Protein AF-A0A8R1J277-F1 (afdb_monomer)

Nearest PDB structures (foldseek):
  8rbz-assembly1_g  TM=5.579E-01  e=1.063E-01  Homo sapiens
  5o01-assembly2_B  TM=2.702E-01  e=6.151E-01  Prosthecobacter vanneervenii
  8rc4-assembly1_g  TM=1.991E-01  e=3.796E-01  Homo sapiens
  8qag-assembly2_B  TM=4.153E-01  e=7.180E+00  synthetic construct

Mean predicted aligned error: 6.96 Å

pLDDT: mean 86.2, std 14.44, range [34.59, 98.5]

Radius of gyration: 19.68 Å; Cα contacts (8 Å, |Δi|>4): 322; chains: 1; bounding box: 35×60×58 Å

Foldseek 3Di:
DPPVVVVLVVLVDDDDDCNLVVLVVLLVVLQVCALVVVVPDDPVVLVSLLVSLVVQLPDPPLSSVLSSLSNLLSSCLRNLVVVSLVVLLVSLVVQLCVLQPDPPDDPPPPVCPPDDPVVSLVVSLVRNLSSLLSLLSNLLSQQDQVSNQVSLLSNLCVLQPPSHDLVSLQSSLQSNLVSLLPHFRPAAYANPSSLVSLLVSLLVCVVVVNLSSSVSSVSSVLSCQVVPRNHPDDLVVSLVSLLPGPNNVVNVVSVSSDPPPDDD

Secondary structure (DSSP, 8-state):
-HHHHHHHHHHSS---THHHHHHHHHHHHHHHHHHHHHHH--HHHHHHHHHHHHHHHT-SSHHHHHHHHHHHHHHHHHHT-HHHHHHHHHHHHHHHHHHHS---SS---GGGTT--HHHHHHHHHHHHHHHHHHHHHHGGG--SHHHHHHHHHHHHHHHH-TTS-HHHHHHHHHHHHHHHHH---SS-EE-HHHHHHHHHHHHHHHHTT-HHHHHHHHHHHHHHHTTTTTEES-HHHHHHHHHHSHHHHHHT-GGG--------

Organism: Caenorhabditis japonica (NCBI:txid281687)

Solvent-accessible surface area (backbone atoms only — not comparable to full-atom values): 13863 Å² total; per-residue (Å²): 129,70,63,68,62,49,52,58,47,62,68,63,62,83,91,56,77,66,54,42,54,50,32,50,51,45,25,53,48,42,64,72,41,32,66,63,49,54,76,69,60,54,80,78,50,52,62,56,49,52,54,51,31,55,52,38,32,64,40,88,55,56,71,43,12,38,28,19,39,35,28,42,14,33,48,13,41,47,71,54,37,47,68,58,40,50,54,48,49,54,51,35,50,54,52,45,48,69,67,59,46,84,85,80,70,92,76,70,57,78,90,58,65,93,55,52,73,68,56,46,52,53,49,45,39,66,60,45,28,43,39,46,30,19,49,35,52,21,48,67,26,37,43,50,43,71,52,33,27,55,51,42,50,56,51,20,53,60,63,59,36,85,77,55,54,66,71,30,49,39,55,24,28,52,38,34,27,59,34,47,63,70,45,73,53,78,42,59,23,63,41,50,64,31,53,51,30,34,53,53,43,10,40,50,27,37,74,71,69,36,47,68,49,15,41,36,35,50,48,30,52,52,39,44,54,80,42,41,82,37,39,48,54,67,54,56,60,52,25,52,50,35,47,75,31,67,29,18,58,74,56,66,52,22,86,72,49,66,69,77,74,83,79,129

Structure (mmCIF, N/CA/C/O backbone):
data_AF-A0A8R1J277-F1
#
_entry.id   AF-A0A8R1J277-F1
#
loop_
_atom_site.group_PDB
_atom_site.id
_atom_site.type_symbol
_atom_site.label_atom_id
_atom_site.label_alt_id
_atom_site.label_comp_id
_atom_site.label_asym_id
_atom_site.label_entity_id
_atom_site.label_seq_id
_atom_site.pdbx_PDB_ins_code
_atom_site.Cartn_x
_atom_site.Cartn_y
_atom_site.Cartn_z
_atom_site.occupancy
_atom_site.B_iso_or_equiv
_atom_site.auth_seq_id
_atom_site.auth_comp_id
_atom_site.auth_asym_id
_atom_site.auth_atom_id
_atom_site.pdbx_PDB_model_num
ATOM 1 N N . LYS A 1 1 ? -6.224 -1.855 34.709 1.00 40.62 1 LYS A N 1
ATOM 2 C CA . LYS A 1 1 ? -7.287 -0.810 34.691 1.00 40.62 1 LYS A CA 1
ATOM 3 C C . LYS A 1 1 ? -6.763 0.635 34.603 1.00 40.62 1 LYS A C 1
ATOM 5 O O . LYS A 1 1 ? -7.248 1.348 33.747 1.00 40.62 1 LYS A O 1
ATOM 10 N N . ARG A 1 2 ? -5.788 1.108 35.406 1.00 37.19 2 ARG A N 1
ATOM 11 C CA . ARG A 1 2 ? -5.284 2.510 35.306 1.00 37.19 2 ARG A CA 1
ATOM 12 C C . ARG A 1 2 ? -4.195 2.761 34.244 1.00 37.19 2 ARG A C 1
ATOM 14 O O . ARG A 1 2 ? -4.045 3.894 33.806 1.00 37.19 2 ARG A O 1
ATOM 21 N N . GLN A 1 3 ? -3.452 1.733 33.826 1.00 44.78 3 GLN A N 1
ATOM 22 C CA . GLN A 1 3 ? -2.283 1.904 32.947 1.00 44.78 3 GLN A CA 1
ATOM 23 C C . GLN A 1 3 ? -2.631 2.176 31.470 1.00 44.78 3 GLN A C 1
ATOM 25 O O . GLN A 1 3 ? -1.998 3.039 30.873 1.00 44.78 3 GLN A O 1
ATOM 30 N N . HIS A 1 4 ? -3.669 1.542 30.906 1.00 50.47 4 HIS A N 1
ATOM 31 C CA . HIS A 1 4 ? -4.084 1.769 29.508 1.00 50.47 4 HIS A CA 1
ATOM 32 C C . HIS A 1 4 ? -4.625 3.195 29.305 1.00 50.47 4 HIS A C 1
ATOM 34 O O . HIS A 1 4 ? -4.166 3.917 28.426 1.00 50.47 4 HIS A O 1
ATOM 40 N N . SER A 1 5 ? -5.501 3.665 30.202 1.00 54.59 5 SER A N 1
ATOM 41 C CA . SER A 1 5 ? -5.999 5.051 30.188 1.00 54.59 5 SER A CA 1
ATOM 42 C C . SER A 1 5 ? -4.881 6.096 30.344 1.00 54.59 5 SER A C 1
ATOM 44 O O . SER A 1 5 ? -4.933 7.154 29.720 1.00 54.59 5 SER A O 1
ATOM 46 N N . ALA A 1 6 ? -3.843 5.818 31.144 1.00 56.00 6 ALA A N 1
ATOM 47 C CA . ALA A 1 6 ? -2.705 6.727 31.300 1.00 56.00 6 ALA A CA 1
ATOM 48 C C . ALA A 1 6 ? -1.839 6.809 30.031 1.00 56.00 6 ALA A C 1
ATOM 50 O O . ALA A 1 6 ? -1.371 7.887 29.674 1.00 56.00 6 ALA A O 1
ATOM 51 N N . PHE A 1 7 ? -1.667 5.693 29.321 1.00 64.38 7 PHE A N 1
ATOM 52 C CA . PHE A 1 7 ? -0.905 5.641 28.077 1.00 64.38 7 PHE A CA 1
ATOM 53 C C . PHE A 1 7 ? -1.546 6.484 26.960 1.00 64.38 7 PHE A C 1
ATOM 55 O O . PHE A 1 7 ? -0.881 7.337 26.370 1.00 64.38 7 PHE A O 1
ATOM 62 N N . TRP A 1 8 ? -2.857 6.347 26.740 1.00 66.75 8 TRP A N 1
ATOM 63 C CA . TRP A 1 8 ? -3.580 7.153 25.746 1.00 66.75 8 TRP A CA 1
ATOM 64 C C . TRP A 1 8 ? -3.614 8.639 26.108 1.00 66.75 8 TRP A C 1
ATOM 66 O O . TRP A 1 8 ? -3.471 9.505 25.242 1.00 66.75 8 TRP A O 1
ATOM 76 N N . LYS A 1 9 ? -3.694 8.953 27.407 1.00 61.47 9 LYS A N 1
ATOM 77 C CA . LYS A 1 9 ? -3.530 10.324 27.910 1.00 61.47 9 LYS A CA 1
ATOM 78 C C . LYS A 1 9 ? -2.125 10.882 27.666 1.00 61.47 9 LYS A C 1
ATOM 80 O O . LYS A 1 9 ? -2.007 12.068 27.398 1.00 61.47 9 LYS A O 1
ATOM 85 N N . ASN A 1 10 ? -1.078 10.058 27.675 1.00 58.97 10 ASN A N 1
ATOM 86 C CA . ASN A 1 10 ? 0.288 10.503 27.366 1.00 58.97 10 ASN A CA 1
ATOM 87 C C . ASN A 1 10 ? 0.505 10.761 25.865 1.00 58.97 10 ASN A C 1
ATOM 89 O O . ASN A 1 10 ? 1.252 11.671 25.489 1.00 58.97 10 ASN A O 1
ATOM 93 N N . LEU A 1 11 ? -0.189 10.024 24.992 1.00 61.12 11 LEU A N 1
ATOM 94 C CA . LEU A 1 11 ? -0.276 10.371 23.569 1.00 61.12 11 LEU A CA 1
ATOM 95 C C . LEU A 1 11 ? -1.061 11.678 23.365 1.00 61.12 11 LEU A C 1
ATOM 97 O O . LEU A 1 11 ? -0.714 12.489 22.507 1.00 61.12 11 LEU A O 1
ATOM 101 N N . ASN A 1 12 ? -2.024 11.954 24.246 1.00 59.94 12 ASN A N 1
ATOM 102 C CA . ASN A 1 12 ? -2.784 13.197 24.343 1.00 59.94 12 ASN A CA 1
ATOM 103 C C . ASN A 1 12 ? -1.981 14.359 24.973 1.00 59.94 12 ASN A C 1
ATOM 105 O O . ASN A 1 12 ? -2.192 14.743 26.116 1.00 59.94 12 ASN A O 1
ATOM 109 N N . GLY A 1 1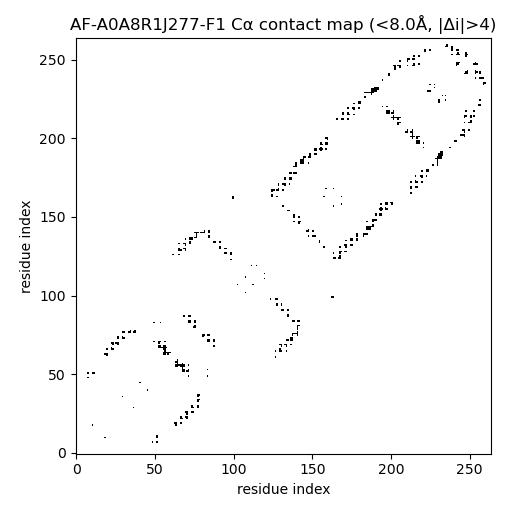3 ? -1.034 14.940 24.223 1.00 62.72 13 GLY A N 1
ATOM 110 C CA . GLY A 1 13 ? -0.199 16.048 24.721 1.00 62.72 13 GLY A CA 1
ATOM 111 C C . GLY A 1 13 ? 0.778 16.634 23.693 1.00 62.72 13 GLY A C 1
ATOM 112 O O . GLY A 1 13 ? 0.657 16.363 22.500 1.00 62.72 13 GLY A O 1
ATOM 113 N N . ARG A 1 14 ? 1.777 17.406 24.151 1.00 65.31 14 ARG A N 1
ATOM 114 C CA . ARG A 1 14 ? 2.819 18.029 23.297 1.00 65.31 14 ARG A CA 1
ATOM 115 C C . ARG A 1 14 ? 3.594 17.008 22.449 1.00 65.31 14 ARG A C 1
ATOM 117 O O . ARG A 1 14 ? 3.693 15.840 22.819 1.00 65.31 14 ARG A O 1
ATOM 124 N N . ILE A 1 15 ? 4.123 17.474 21.319 1.00 63.06 15 ILE A N 1
ATOM 125 C CA . ILE A 1 15 ? 5.044 16.756 20.421 1.00 63.06 15 ILE A CA 1
ATOM 126 C C . ILE A 1 15 ? 6.374 16.532 21.171 1.00 63.06 15 ILE A C 1
ATOM 128 O O . ILE A 1 15 ? 6.883 17.482 21.763 1.00 63.06 15 ILE A O 1
ATOM 132 N N . TRP A 1 16 ? 6.893 15.300 21.198 1.00 73.06 16 TRP A N 1
ATOM 133 C CA . TRP A 1 16 ? 8.232 14.941 21.704 1.00 73.06 16 TRP A CA 1
ATOM 134 C C . TRP A 1 16 ? 8.692 13.584 21.137 1.00 73.06 16 TRP A C 1
ATOM 136 O O . TRP A 1 16 ? 7.883 12.661 21.040 1.00 73.06 16 TRP A O 1
ATOM 146 N N . ASP A 1 17 ? 9.963 13.456 20.748 1.00 70.81 17 ASP A N 1
ATOM 147 C CA . ASP A 1 17 ? 10.439 12.427 19.799 1.00 70.81 17 ASP A CA 1
ATOM 148 C C . ASP A 1 17 ? 10.072 10.980 20.145 1.00 70.81 17 ASP A C 1
ATOM 150 O O . ASP A 1 17 ? 9.694 10.204 19.268 1.00 70.81 17 ASP A O 1
ATOM 154 N N . GLY A 1 18 ? 10.076 10.602 21.424 1.00 77.56 18 GLY A N 1
ATOM 155 C CA . GLY A 1 18 ? 9.702 9.239 21.805 1.00 77.56 18 GLY A CA 1
ATOM 156 C C . GLY A 1 18 ? 8.223 8.903 21.588 1.00 77.56 18 GLY A C 1
ATOM 157 O O . GLY A 1 18 ? 7.885 7.724 21.600 1.00 77.56 18 GLY A O 1
ATOM 158 N N . LYS A 1 19 ? 7.336 9.867 21.297 1.00 82.88 19 LYS A N 1
ATOM 159 C CA . LYS A 1 19 ? 5.974 9.561 20.816 1.00 82.88 19 LYS A CA 1
ATOM 160 C C . LYS A 1 19 ? 5.972 8.853 19.471 1.00 82.88 19 LYS A C 1
ATOM 162 O O . LYS A 1 19 ? 5.143 7.971 19.277 1.00 82.88 19 LYS A O 1
ATOM 167 N N . VAL A 1 20 ? 6.875 9.218 18.562 1.00 85.50 20 VAL A N 1
ATOM 168 C CA . VAL A 1 20 ? 6.995 8.550 17.258 1.00 85.50 20 VAL A CA 1
ATOM 169 C C . VAL A 1 20 ? 7.377 7.086 17.471 1.00 85.50 20 VAL A C 1
ATOM 171 O O . VAL A 1 20 ? 6.759 6.195 16.894 1.00 85.50 20 VAL A O 1
ATOM 174 N N . GLU A 1 21 ? 8.329 6.823 18.366 1.00 87.88 21 GLU A N 1
ATOM 175 C CA . GLU A 1 21 ? 8.745 5.458 18.705 1.00 87.88 21 GLU A CA 1
ATOM 176 C C . GLU A 1 21 ? 7.649 4.672 19.433 1.00 87.88 21 GLU A C 1
ATOM 178 O O . GLU A 1 21 ? 7.448 3.491 19.153 1.00 87.88 21 GLU A O 1
ATOM 183 N N . ILE A 1 22 ? 6.868 5.330 20.295 1.00 87.75 22 ILE A N 1
ATOM 184 C CA . ILE A 1 22 ? 5.681 4.729 20.912 1.00 87.75 22 ILE A CA 1
ATOM 185 C C . ILE A 1 22 ? 4.644 4.342 19.849 1.00 87.75 22 ILE A C 1
ATOM 187 O O . ILE A 1 22 ? 4.132 3.227 19.893 1.00 87.75 22 ILE A O 1
ATOM 191 N N . LEU A 1 23 ? 4.344 5.220 18.887 1.00 89.94 23 LEU A N 1
ATOM 192 C CA . LEU A 1 23 ? 3.404 4.927 17.797 1.00 89.94 23 LEU A CA 1
ATOM 193 C C . LEU A 1 23 ? 3.904 3.758 16.935 1.00 89.94 23 LEU A C 1
ATOM 195 O O . LEU A 1 23 ? 3.166 2.808 16.701 1.00 89.94 23 LEU A O 1
ATOM 199 N N . LYS A 1 24 ? 5.188 3.739 16.559 1.00 89.88 24 LYS A N 1
ATOM 200 C CA . LYS A 1 24 ? 5.789 2.599 15.842 1.00 89.88 24 LYS A CA 1
ATOM 201 C C . LYS A 1 24 ? 5.698 1.293 16.639 1.00 89.88 24 LYS A C 1
ATOM 203 O O . LYS A 1 24 ? 5.424 0.237 16.066 1.00 89.88 24 LYS A O 1
ATOM 208 N N . ALA A 1 25 ? 5.936 1.344 17.951 1.00 88.31 25 ALA A N 1
ATOM 209 C CA . ALA A 1 25 ? 5.806 0.184 18.827 1.00 88.31 25 ALA A CA 1
AT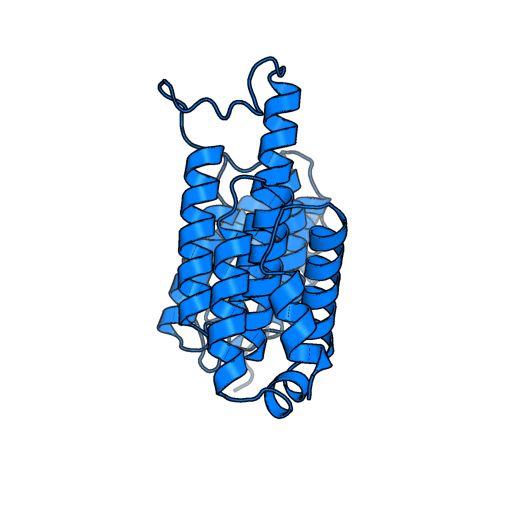OM 210 C C . ALA A 1 25 ? 4.348 -0.294 18.921 1.00 88.31 25 ALA A C 1
ATOM 212 O O . ALA A 1 25 ? 4.099 -1.500 18.891 1.00 88.31 25 ALA A O 1
ATOM 213 N N . LEU A 1 26 ? 3.384 0.630 18.971 1.00 89.81 26 LEU A N 1
ATOM 214 C CA . LEU A 1 26 ? 1.958 0.307 18.927 1.00 89.81 26 LEU A CA 1
ATOM 215 C C . LEU A 1 26 ? 1.560 -0.366 17.622 1.00 89.81 26 LEU A C 1
ATOM 217 O O . LEU A 1 26 ? 0.918 -1.406 17.683 1.00 89.81 26 LEU A O 1
ATOM 221 N N . THR A 1 27 ? 1.985 0.156 16.469 1.00 91.38 27 THR A N 1
ATOM 222 C CA . THR A 1 27 ? 1.742 -0.478 15.165 1.00 91.38 27 THR A CA 1
ATOM 223 C C . THR A 1 27 ? 2.183 -1.939 15.182 1.00 91.38 27 THR A C 1
ATOM 225 O O . THR A 1 27 ? 1.399 -2.832 14.870 1.00 91.38 27 THR A O 1
ATOM 228 N N . LYS A 1 28 ? 3.416 -2.208 15.635 1.00 90.25 28 LYS A N 1
ATOM 229 C CA . LYS A 1 28 ? 3.936 -3.580 15.762 1.00 90.25 28 LYS A CA 1
ATOM 230 C C . LYS A 1 28 ? 3.121 -4.421 16.745 1.00 90.25 28 LYS A C 1
ATOM 232 O O . LYS A 1 28 ? 2.879 -5.592 16.480 1.00 90.25 28 LYS A O 1
ATOM 237 N N . THR A 1 29 ? 2.693 -3.829 17.857 1.00 88.25 29 THR A N 1
ATOM 238 C CA . THR A 1 29 ? 1.889 -4.512 18.880 1.00 88.25 29 THR A CA 1
ATOM 239 C C . THR A 1 29 ? 0.500 -4.872 18.357 1.00 88.25 29 THR A C 1
ATOM 241 O O . THR A 1 29 ? 0.041 -5.979 18.605 1.00 88.25 29 THR A O 1
ATOM 244 N N . PHE A 1 30 ? -0.152 -3.989 17.598 1.00 89.25 30 PHE A N 1
ATOM 245 C CA . PHE A 1 30 ? -1.437 -4.269 16.957 1.00 89.25 30 PHE A CA 1
ATOM 246 C C . PHE A 1 30 ? -1.308 -5.384 15.925 1.00 89.25 30 PHE A C 1
ATOM 248 O O . PHE A 1 30 ? -2.058 -6.354 15.985 1.00 89.25 30 PHE A O 1
ATOM 255 N N . ILE A 1 31 ? -0.303 -5.302 15.050 1.00 87.69 31 ILE A N 1
ATOM 256 C CA . ILE A 1 31 ? -0.049 -6.331 14.034 1.00 87.69 31 ILE A CA 1
ATOM 257 C C . ILE A 1 31 ? 0.247 -7.692 14.681 1.00 87.69 31 ILE A C 1
ATOM 259 O O . ILE A 1 31 ? -0.254 -8.710 14.213 1.00 87.69 31 ILE A O 1
ATOM 263 N N . ALA A 1 32 ? 1.047 -7.728 15.751 1.00 87.00 32 ALA A N 1
ATOM 264 C CA . ALA A 1 32 ? 1.398 -8.972 16.437 1.00 87.00 32 ALA A CA 1
ATOM 265 C C . ALA A 1 32 ? 0.257 -9.524 17.308 1.00 87.00 32 ALA A C 1
ATOM 267 O O . ALA A 1 32 ? 0.112 -10.738 17.427 1.00 87.00 32 ALA A O 1
ATOM 268 N N . GLY A 1 33 ? -0.529 -8.646 17.935 1.00 81.88 33 GLY A N 1
ATOM 269 C CA . GLY A 1 33 ? -1.627 -9.019 18.825 1.00 81.88 33 GLY A CA 1
ATOM 270 C C . GLY A 1 33 ? -2.891 -9.465 18.090 1.00 81.88 33 GLY A C 1
ATOM 271 O O . GLY A 1 33 ? -3.625 -10.302 18.615 1.00 81.88 33 GLY A O 1
ATOM 272 N N . GLY A 1 34 ? -3.144 -8.931 16.889 1.00 82.12 34 GLY A N 1
ATOM 273 C CA . GLY A 1 34 ? -4.280 -9.306 16.042 1.00 82.12 34 GLY A CA 1
ATOM 274 C C . GLY A 1 34 ? -5.615 -9.331 16.797 1.00 82.12 34 GLY A C 1
ATOM 275 O O . GLY A 1 34 ? -5.903 -8.457 17.620 1.00 82.12 34 GLY A O 1
ATOM 276 N N . ASP A 1 35 ? -6.405 -10.380 16.574 1.00 78.44 35 ASP A N 1
ATOM 277 C CA . ASP A 1 35 ? -7.729 -10.555 17.187 1.00 78.44 35 ASP A CA 1
ATOM 278 C C . ASP A 1 35 ? -7.700 -10.659 18.719 1.00 78.44 35 ASP A C 1
ATOM 280 O O . ASP A 1 35 ? -8.676 -10.304 19.386 1.00 78.44 35 ASP A O 1
ATOM 284 N N . GLN A 1 36 ? -6.585 -11.105 19.311 1.00 80.75 36 GLN A N 1
ATOM 285 C CA . GLN A 1 36 ? -6.462 -11.175 20.771 1.00 80.75 36 GLN A CA 1
ATOM 286 C C . GLN A 1 36 ? -6.506 -9.779 21.394 1.00 80.75 36 GLN A C 1
ATOM 288 O O . GLN A 1 36 ? -7.050 -9.603 22.483 1.00 80.75 36 GLN A O 1
ATOM 293 N N . PHE A 1 37 ? -6.003 -8.764 20.684 1.00 78.56 37 PHE A N 1
ATOM 294 C CA . PHE A 1 37 ? -6.089 -7.381 21.137 1.00 78.56 37 PHE A CA 1
ATOM 295 C C . PHE A 1 37 ? -7.553 -6.922 21.234 1.00 78.56 37 PHE A C 1
ATOM 297 O O . PHE A 1 37 ? -7.959 -6.360 22.256 1.00 78.56 37 PHE A O 1
ATOM 304 N N . LYS A 1 38 ? -8.373 -7.257 20.225 1.00 74.44 38 LYS A N 1
ATOM 305 C CA . LYS A 1 38 ? -9.810 -6.934 20.170 1.00 74.44 38 LYS A CA 1
ATOM 306 C C . LYS A 1 38 ? -10.588 -7.486 21.362 1.00 74.44 38 LYS A C 1
ATOM 308 O O . LYS A 1 38 ? -11.442 -6.795 21.906 1.00 74.44 38 LYS A O 1
ATOM 313 N N . GLN A 1 39 ? -10.256 -8.691 21.818 1.00 77.81 39 GLN A N 1
ATOM 314 C CA . GLN A 1 39 ? -10.920 -9.336 22.959 1.00 77.81 39 GLN A CA 1
ATOM 315 C C . GLN A 1 39 ? -10.650 -8.638 24.300 1.00 77.81 39 GLN A C 1
ATOM 317 O O . GLN A 1 39 ? -11.403 -8.816 25.256 1.00 77.81 39 GLN A O 1
ATOM 322 N N . THR A 1 40 ? -9.580 -7.844 24.384 1.00 79.06 40 THR A N 1
ATOM 323 C CA . THR A 1 40 ? -9.179 -7.148 25.617 1.00 79.06 40 THR A CA 1
ATOM 324 C C . THR A 1 40 ? -9.627 -5.686 25.679 1.00 79.06 40 THR A C 1
ATOM 326 O O . THR A 1 40 ? -9.549 -5.076 26.748 1.00 79.06 40 THR A O 1
ATOM 329 N N . LEU A 1 41 ? -10.120 -5.135 24.564 1.00 74.69 41 LEU A N 1
ATOM 330 C CA . LEU A 1 41 ? -10.573 -3.749 24.456 1.00 74.69 41 LEU A CA 1
ATOM 331 C C . LEU A 1 41 ? -11.913 -3.535 25.165 1.00 74.69 41 LEU A C 1
ATOM 333 O O . LEU A 1 41 ? -12.865 -4.293 24.975 1.00 74.69 41 LEU A O 1
ATOM 337 N N . GLN A 1 42 ? -12.015 -2.465 25.955 1.00 75.50 42 GLN A N 1
ATOM 338 C CA . GLN A 1 42 ? -13.313 -2.011 26.449 1.00 75.50 42 GLN A CA 1
ATOM 339 C C . GLN A 1 42 ? -14.029 -1.175 25.371 1.00 75.50 42 GLN A C 1
ATOM 341 O O . GLN A 1 42 ? -13.373 -0.412 24.657 1.00 75.50 42 GLN A O 1
ATOM 346 N N . PRO A 1 43 ? -15.372 -1.239 25.265 1.00 68.88 43 PRO A N 1
ATOM 347 C CA . PRO A 1 43 ? -16.117 -0.516 24.230 1.00 68.88 43 PRO A CA 1
ATOM 348 C C . PRO A 1 43 ? -15.845 0.995 24.202 1.00 68.88 43 PRO A C 1
ATOM 350 O O . PRO A 1 43 ? -15.693 1.576 23.136 1.00 68.88 43 PRO A O 1
ATOM 353 N N . ASN A 1 44 ? -15.701 1.623 25.371 1.00 72.88 44 ASN A N 1
ATOM 354 C CA . ASN A 1 44 ? -15.437 3.058 25.508 1.00 72.88 44 ASN A CA 1
ATOM 355 C C . ASN A 1 44 ? -13.987 3.472 25.193 1.00 72.88 44 ASN A C 1
ATOM 357 O O . ASN A 1 44 ? -13.719 4.660 25.045 1.00 72.88 44 ASN A O 1
ATOM 361 N N . GLU A 1 45 ? -13.045 2.528 25.116 1.00 78.62 45 GLU A N 1
ATOM 362 C CA . GLU A 1 45 ? 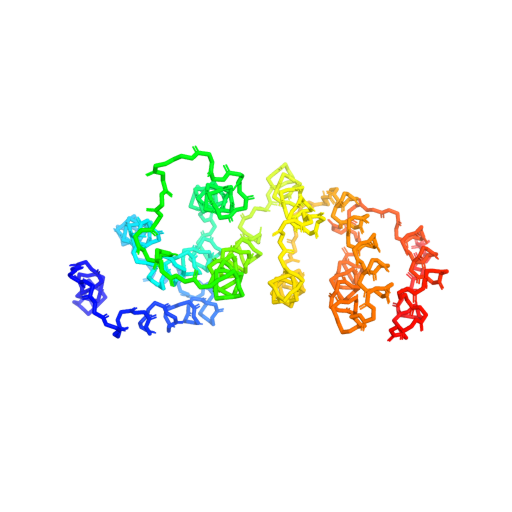-11.646 2.826 24.784 1.00 78.62 45 GLU A CA 1
ATOM 363 C C . GLU A 1 45 ? -11.440 2.950 23.267 1.00 78.62 45 GLU A C 1
ATOM 365 O O . GLU A 1 45 ? -10.550 3.675 22.832 1.00 78.62 45 GLU A O 1
ATOM 370 N N . THR A 1 46 ? -12.286 2.302 22.463 1.00 82.44 46 THR A N 1
ATOM 371 C CA . THR A 1 46 ? -12.181 2.266 20.993 1.00 82.44 46 THR A CA 1
ATOM 372 C C . THR A 1 46 ? -12.272 3.670 20.384 1.00 82.44 46 THR A C 1
ATOM 374 O O . THR A 1 46 ? -11.349 4.099 19.692 1.00 82.44 46 THR A O 1
ATOM 377 N N . ASP A 1 47 ? -13.323 4.427 20.715 1.00 83.75 47 ASP A N 1
ATOM 378 C CA . ASP A 1 47 ? -13.543 5.777 20.175 1.00 83.75 47 ASP A CA 1
ATOM 379 C C . ASP A 1 47 ? -12.461 6.769 20.628 1.00 83.75 47 ASP A C 1
ATOM 381 O O . ASP A 1 47 ? -12.010 7.625 19.860 1.00 83.75 47 ASP A O 1
ATOM 385 N N . GLU A 1 48 ? -12.010 6.656 21.883 1.00 84.69 48 GLU A N 1
ATOM 386 C CA . GLU A 1 48 ? -10.931 7.494 22.412 1.00 84.69 48 GLU A CA 1
ATOM 387 C C . GLU A 1 48 ? -9.612 7.231 21.678 1.00 84.69 48 GLU A C 1
ATOM 389 O O . GLU A 1 48 ? -8.898 8.181 21.339 1.00 84.69 48 GLU A O 1
ATOM 394 N N . ILE A 1 49 ? -9.304 5.962 21.394 1.00 86.94 49 ILE A N 1
ATOM 395 C CA . ILE A 1 49 ? -8.107 5.564 20.650 1.00 86.94 49 ILE A CA 1
ATOM 396 C C . ILE A 1 49 ? -8.169 6.104 19.225 1.00 86.94 49 ILE A C 1
ATOM 398 O O . ILE A 1 49 ? -7.244 6.806 18.815 1.00 86.94 49 ILE A O 1
ATOM 402 N N . VAL A 1 50 ? -9.266 5.870 18.499 1.00 90.06 50 VAL A N 1
ATOM 403 C CA . VAL A 1 50 ? -9.444 6.371 17.125 1.00 90.06 50 VAL A CA 1
ATOM 404 C C . VAL A 1 50 ? -9.286 7.889 17.076 1.00 90.06 50 VAL A C 1
ATOM 406 O O . VAL A 1 50 ? -8.540 8.413 16.246 1.00 90.06 50 VAL A O 1
ATOM 409 N N . LYS A 1 51 ? -9.907 8.617 18.012 1.00 89.81 51 LYS A N 1
ATOM 410 C CA . LYS A 1 51 ? -9.792 10.079 18.094 1.00 89.81 51 LYS A CA 1
ATOM 411 C C . LYS A 1 51 ? -8.350 10.540 18.308 1.00 89.81 51 LYS A C 1
ATOM 413 O O . LYS A 1 51 ? -7.926 11.530 17.705 1.00 89.81 51 LYS A O 1
ATOM 418 N N . VAL A 1 52 ? -7.590 9.853 19.163 1.00 88.94 52 VAL A N 1
ATOM 419 C CA . VAL A 1 52 ? -6.166 10.147 19.373 1.00 88.94 52 VAL A CA 1
ATOM 420 C C . VAL A 1 52 ? -5.368 9.851 18.105 1.00 88.94 52 VAL A C 1
ATOM 422 O O . VAL A 1 52 ? -4.615 10.718 17.667 1.00 88.94 52 VAL A O 1
ATOM 425 N N . LEU A 1 53 ? -5.563 8.688 17.482 1.00 91.62 53 LEU A N 1
ATOM 426 C CA . LEU A 1 53 ? -4.827 8.273 16.287 1.00 91.62 53 LEU A CA 1
ATOM 427 C C . LEU A 1 53 ? -5.092 9.193 15.090 1.00 91.62 53 LEU A C 1
ATOM 429 O O . LEU A 1 53 ? -4.132 9.664 14.482 1.00 91.62 53 LEU A O 1
ATOM 433 N N . ARG A 1 54 ? -6.354 9.547 14.804 1.00 92.94 54 ARG A N 1
ATOM 434 C CA . ARG A 1 54 ? -6.698 10.522 13.748 1.00 92.94 54 ARG A CA 1
ATOM 435 C C . ARG A 1 54 ? -6.065 11.889 14.015 1.00 92.94 54 ARG A C 1
ATOM 437 O O . ARG A 1 54 ? -5.558 12.531 13.098 1.00 92.94 54 ARG A O 1
ATOM 444 N N . ARG A 1 55 ? -6.027 12.337 15.277 1.00 90.19 55 ARG A N 1
ATOM 445 C CA . ARG A 1 55 ? -5.367 13.602 15.631 1.00 90.19 55 ARG A CA 1
ATOM 446 C C . ARG A 1 55 ? -3.857 13.548 15.421 1.00 90.19 55 ARG A C 1
ATOM 448 O O . ARG A 1 55 ? -3.299 14.534 14.947 1.00 90.19 55 ARG A O 1
ATOM 455 N N . GLU A 1 56 ? -3.194 12.460 15.809 1.00 89.00 56 GLU A N 1
ATOM 456 C CA . GLU A 1 56 ? -1.752 12.314 15.580 1.00 89.00 56 GLU A CA 1
ATOM 457 C C . GLU A 1 56 ? -1.438 12.196 14.079 1.00 89.00 56 GLU A C 1
ATOM 459 O O . GLU A 1 56 ? -0.532 12.873 13.600 1.00 89.00 56 GLU A O 1
ATOM 464 N N . ALA A 1 57 ? -2.256 11.461 13.317 1.00 90.12 57 ALA A N 1
ATOM 465 C CA . ALA A 1 57 ? -2.182 11.371 11.856 1.00 90.12 57 ALA A CA 1
ATOM 466 C C . ALA A 1 57 ? -2.418 12.721 11.144 1.00 90.12 57 ALA A C 1
ATOM 468 O O . ALA A 1 57 ? -1.908 12.948 10.052 1.00 90.12 57 ALA A O 1
ATOM 469 N N . GLY A 1 58 ? -3.175 13.634 11.762 1.00 86.31 58 GLY A N 1
ATOM 470 C CA . GLY A 1 58 ? -3.464 14.974 11.242 1.00 86.31 58 GLY A CA 1
ATOM 471 C C . GLY A 1 58 ? -2.480 16.071 11.668 1.00 86.31 58 GLY A C 1
ATOM 472 O O . GLY A 1 58 ? -2.755 17.251 11.442 1.00 86.31 58 GLY A O 1
ATOM 473 N N . LYS A 1 59 ? -1.368 15.740 12.336 1.00 85.50 59 LYS A N 1
ATOM 474 C CA . LYS A 1 59 ? -0.376 16.743 12.758 1.00 85.50 59 LYS A CA 1
ATOM 475 C C . LYS A 1 59 ? 0.368 17.334 11.560 1.00 85.50 59 LYS A C 1
ATOM 477 O O . LYS A 1 59 ? 0.623 16.658 10.576 1.00 85.50 59 LYS A O 1
ATOM 482 N N . LYS A 1 60 ? 0.800 18.595 11.696 1.00 79.75 60 LYS A N 1
ATOM 483 C CA . LYS A 1 60 ? 1.694 19.245 10.719 1.00 79.75 60 LYS A CA 1
ATOM 484 C C . LYS A 1 60 ? 3.085 18.607 10.674 1.00 79.75 60 LYS A C 1
ATOM 486 O O . LYS A 1 60 ? 3.716 18.596 9.628 1.00 79.75 60 LYS A O 1
ATOM 491 N N . ASN A 1 61 ? 3.580 18.098 11.808 1.00 82.62 61 ASN A N 1
ATOM 492 C CA . ASN A 1 61 ? 4.855 17.389 11.817 1.00 82.62 61 ASN A CA 1
ATOM 493 C C . ASN A 1 61 ? 4.679 16.037 11.120 1.00 82.62 61 ASN A C 1
ATOM 495 O O . ASN A 1 61 ? 3.902 15.196 11.578 1.00 82.62 61 ASN A O 1
ATOM 499 N N . VAL A 1 62 ? 5.420 15.845 10.034 1.00 77.69 62 VAL A N 1
ATOM 500 C CA . VAL A 1 62 ? 5.192 14.717 9.140 1.00 77.69 62 VAL A CA 1
ATOM 501 C C . VAL A 1 62 ? 5.618 13.386 9.749 1.00 77.69 62 VAL A C 1
ATOM 503 O O . VAL A 1 62 ? 4.905 12.407 9.573 1.00 77.69 62 VAL A O 1
ATOM 506 N N . ASP A 1 63 ? 6.677 13.334 10.558 1.00 80.75 63 ASP A N 1
ATOM 507 C CA . ASP A 1 63 ? 7.097 12.077 11.194 1.00 80.75 63 ASP A CA 1
ATOM 508 C C . ASP A 1 63 ? 6.010 11.543 12.145 1.00 80.75 63 ASP A C 1
ATOM 510 O O . ASP A 1 63 ? 5.770 10.335 12.230 1.00 80.75 63 ASP A O 1
ATOM 514 N N . TYR A 1 64 ? 5.283 12.451 12.804 1.00 82.75 64 TYR A N 1
ATOM 515 C CA . TYR A 1 64 ? 4.132 12.116 13.648 1.00 82.75 64 TYR A CA 1
ATOM 516 C C . TYR A 1 64 ? 2.925 11.721 12.821 1.00 82.75 64 TYR A C 1
ATOM 518 O O . TYR A 1 64 ? 2.293 10.714 13.134 1.00 82.75 64 TYR A O 1
ATOM 526 N N . ALA A 1 65 ? 2.618 12.494 11.777 1.00 86.81 65 ALA A N 1
ATOM 527 C CA . ALA A 1 65 ? 1.515 12.195 10.878 1.00 86.81 65 ALA A CA 1
ATOM 528 C C . ALA A 1 65 ? 1.677 10.792 10.279 1.00 86.81 65 ALA A C 1
ATOM 530 O O . ALA A 1 65 ? 0.771 9.970 10.367 1.00 86.81 65 ALA A O 1
ATOM 531 N N . CYS A 1 66 ? 2.869 10.469 9.778 1.00 87.56 66 CYS A N 1
ATOM 532 C CA . CYS A 1 66 ? 3.211 9.171 9.209 1.00 87.56 66 CYS A CA 1
ATOM 533 C C . CYS A 1 66 ? 3.115 8.025 10.229 1.00 87.56 66 CYS A C 1
ATOM 535 O O . CYS A 1 66 ? 2.535 6.976 9.931 1.00 87.56 66 CYS A O 1
ATOM 537 N N . ALA A 1 67 ? 3.643 8.214 11.443 1.00 89.81 67 ALA A N 1
ATOM 538 C CA . ALA A 1 67 ? 3.527 7.210 12.501 1.00 89.81 67 ALA A CA 1
ATOM 539 C C . ALA A 1 67 ? 2.065 7.012 12.939 1.00 89.81 67 ALA A C 1
ATOM 541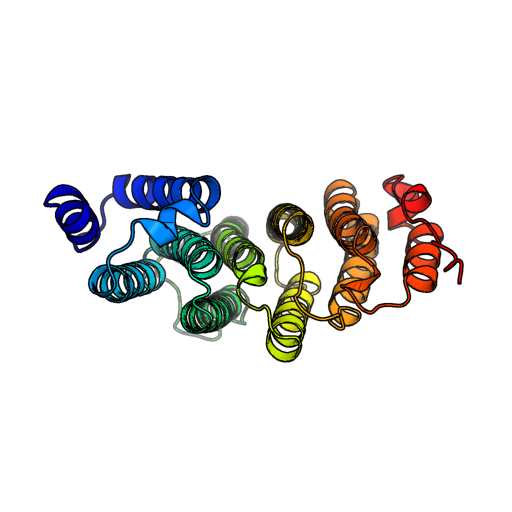 O O . ALA A 1 67 ? 1.625 5.878 13.139 1.00 89.81 67 ALA A O 1
ATOM 542 N N . GLY A 1 68 ? 1.296 8.100 13.028 1.00 92.75 68 GLY A N 1
ATOM 543 C CA . GLY A 1 68 ? -0.134 8.089 13.326 1.00 92.75 68 GLY A CA 1
ATOM 544 C C . GLY A 1 68 ? -0.947 7.359 12.259 1.00 92.75 68 GLY A C 1
ATOM 545 O O . GLY A 1 68 ? -1.738 6.489 12.609 1.00 92.75 68 GLY A O 1
ATOM 546 N N . LEU A 1 69 ? -0.701 7.639 10.973 1.00 95.31 69 LEU A N 1
ATOM 547 C CA . LEU A 1 69 ? -1.336 6.956 9.838 1.00 95.31 69 LEU A CA 1
ATOM 548 C C . LEU A 1 69 ? -1.057 5.452 9.867 1.00 95.31 69 LEU A C 1
ATOM 550 O O . LEU A 1 69 ? -1.985 4.657 9.795 1.00 95.31 69 LEU A O 1
ATOM 554 N N . SER A 1 70 ? 0.202 5.051 10.056 1.00 94.62 70 SER A N 1
ATOM 555 C CA . SER A 1 70 ? 0.573 3.628 10.121 1.00 94.62 70 SER A CA 1
ATOM 556 C C . SER A 1 70 ? -0.098 2.912 11.299 1.00 94.62 70 SER A C 1
ATOM 558 O O . SER A 1 70 ? -0.564 1.782 11.172 1.00 94.62 70 SER A O 1
ATOM 560 N N . THR A 1 71 ? -0.176 3.585 12.452 1.00 95.00 71 THR A N 1
ATOM 561 C CA . THR A 1 71 ? -0.845 3.042 13.644 1.00 95.00 71 THR A CA 1
ATOM 562 C C . THR A 1 71 ? -2.355 2.929 13.424 1.00 95.00 71 THR A C 1
ATOM 564 O O . THR A 1 71 ? -2.952 1.928 13.813 1.00 95.00 71 THR A O 1
ATOM 567 N N . LEU A 1 72 ? -2.972 3.926 12.777 1.00 96.31 72 LEU A N 1
ATOM 568 C CA . LEU A 1 72 ? -4.394 3.929 12.429 1.00 96.31 72 LEU A CA 1
ATOM 569 C C . LEU A 1 72 ? -4.731 2.847 11.394 1.00 96.31 72 LEU A C 1
ATOM 571 O O . LEU A 1 72 ? -5.765 2.200 11.529 1.00 96.31 72 LEU A O 1
ATOM 575 N N . ALA A 1 73 ? -3.861 2.602 10.412 1.00 96.62 73 ALA A N 1
ATOM 576 C CA . ALA A 1 73 ? -4.015 1.505 9.457 1.00 96.62 73 ALA A CA 1
ATOM 577 C C . ALA A 1 73 ? -4.039 0.148 10.174 1.00 96.62 73 ALA A C 1
ATOM 579 O O . ALA A 1 73 ? -5.002 -0.603 10.036 1.00 96.62 73 ALA A O 1
ATOM 580 N N . ALA A 1 74 ? -3.033 -0.129 11.015 1.00 94.62 74 ALA A N 1
ATOM 581 C CA . ALA A 1 74 ? -2.986 -1.363 11.801 1.00 94.62 74 ALA A CA 1
ATOM 582 C C . ALA A 1 74 ? -4.201 -1.504 12.732 1.00 94.62 74 ALA A C 1
ATOM 584 O O . ALA A 1 74 ? -4.777 -2.584 12.831 1.00 94.62 74 ALA A O 1
ATOM 585 N N . TRP A 1 75 ? -4.614 -0.413 13.384 1.00 93.12 75 TRP A N 1
ATOM 586 C CA . TRP A 1 75 ? -5.819 -0.377 14.212 1.00 93.12 75 TRP A CA 1
ATOM 587 C C . TRP A 1 75 ? -7.083 -0.739 13.423 1.00 93.12 75 TRP A C 1
ATOM 589 O O . TRP A 1 75 ? -7.892 -1.550 13.879 1.00 93.12 75 TRP A O 1
ATOM 599 N N . SER A 1 76 ? -7.251 -0.141 12.243 1.00 94.50 76 SER A N 1
ATOM 600 C CA . SER A 1 76 ? -8.432 -0.339 11.399 1.00 94.50 76 SER A CA 1
ATOM 601 C C . SER A 1 76 ? -8.554 -1.804 10.987 1.00 94.50 76 SER A C 1
ATOM 603 O O . SER A 1 76 ? -9.626 -2.386 11.137 1.00 94.50 76 SER A O 1
ATOM 605 N N . VAL A 1 77 ? -7.434 -2.439 10.626 1.00 93.06 77 VAL A N 1
ATOM 606 C CA . VAL A 1 77 ? -7.390 -3.869 10.291 1.00 93.06 77 VAL A CA 1
ATOM 607 C C . VAL A 1 77 ? -7.804 -4.746 11.474 1.00 93.06 77 VAL A C 1
ATOM 609 O O . VAL A 1 77 ? -8.672 -5.599 11.317 1.00 93.06 77 VAL A O 1
ATOM 612 N N . ILE A 1 78 ? -7.236 -4.541 12.671 1.00 91.50 78 ILE A N 1
ATOM 613 C CA . ILE A 1 78 ? -7.540 -5.413 13.826 1.00 91.50 78 ILE A CA 1
ATOM 614 C C . ILE A 1 78 ? -8.967 -5.232 14.359 1.00 91.50 78 ILE A C 1
ATOM 616 O O . ILE A 1 78 ? -9.535 -6.140 14.964 1.00 91.50 78 ILE A O 1
ATOM 620 N N . THR A 1 79 ? -9.546 -4.042 14.194 1.00 89.69 79 THR A N 1
ATOM 621 C CA . THR A 1 79 ? -10.883 -3.738 14.717 1.00 89.69 79 THR A CA 1
ATOM 622 C C . THR A 1 79 ? -11.981 -3.984 13.688 1.00 89.69 79 THR A C 1
ATOM 624 O O . THR A 1 79 ? -13.108 -4.296 14.088 1.00 89.69 79 THR A O 1
ATOM 627 N N . GLY A 1 80 ? -11.648 -3.937 12.395 1.00 89.94 80 GLY A N 1
ATOM 628 C CA . GLY A 1 80 ? -12.607 -3.864 11.296 1.00 89.94 80 GLY A CA 1
ATOM 629 C C . GLY A 1 80 ? -13.214 -2.465 11.140 1.00 89.94 80 GLY A C 1
ATOM 630 O O . GLY A 1 80 ? -14.334 -2.339 10.652 1.00 89.94 80 GLY A O 1
ATOM 631 N N . ASP A 1 81 ? -12.524 -1.417 11.604 1.00 92.44 81 ASP A N 1
ATOM 632 C CA . ASP A 1 81 ? -12.997 -0.029 11.536 1.00 92.44 81 ASP A CA 1
ATOM 633 C C . ASP A 1 81 ? -12.811 0.550 10.124 1.00 92.44 81 ASP A C 1
ATOM 635 O O . ASP A 1 81 ? -11.832 1.228 9.798 1.00 92.44 81 ASP A O 1
ATOM 639 N N . VAL A 1 82 ? -13.796 0.261 9.277 1.00 94.31 82 VAL A N 1
ATOM 640 C CA . VAL A 1 82 ? -13.857 0.715 7.886 1.00 94.31 82 VAL A CA 1
ATOM 641 C C . VAL A 1 82 ? -13.912 2.242 7.777 1.00 94.31 82 VAL A C 1
ATOM 643 O O . VAL A 1 82 ? -13.379 2.794 6.815 1.00 94.31 82 VAL A O 1
ATOM 646 N N . GLU A 1 83 ? -14.519 2.949 8.734 1.00 94.56 83 GLU A N 1
ATOM 647 C CA . GLU A 1 83 ? -14.605 4.415 8.699 1.00 94.56 83 GLU A CA 1
ATOM 648 C C . GLU A 1 83 ? -13.214 5.041 8.851 1.00 94.56 83 GLU A C 1
ATOM 650 O O . GLU A 1 83 ? -12.837 5.940 8.098 1.00 94.56 83 GLU A O 1
ATOM 655 N N . SER A 1 84 ? -12.413 4.528 9.787 1.00 94.94 84 SER A N 1
ATOM 656 C CA . SER A 1 84 ? -11.031 4.977 9.962 1.00 94.94 84 SER A CA 1
ATOM 657 C C . SER A 1 84 ? -10.140 4.653 8.767 1.00 94.94 84 SER A C 1
ATOM 659 O O . SER A 1 84 ? -9.291 5.477 8.424 1.00 94.94 84 SER A O 1
ATOM 661 N N . ALA A 1 85 ? -10.356 3.518 8.096 1.00 95.94 85 ALA A N 1
ATOM 662 C CA . ALA A 1 85 ? -9.649 3.195 6.858 1.00 95.94 85 ALA A CA 1
ATOM 663 C C . ALA A 1 85 ? -10.025 4.145 5.703 1.00 95.94 85 ALA A C 1
ATOM 665 O O . ALA A 1 85 ? -9.135 4.608 4.991 1.00 95.94 85 ALA A O 1
ATOM 666 N N . HIS A 1 86 ? -11.307 4.507 5.549 1.00 96.06 86 HIS A N 1
ATOM 667 C CA . HIS A 1 86 ? -11.732 5.514 4.563 1.00 96.06 86 HIS A CA 1
ATOM 668 C C . HIS A 1 86 ? -11.113 6.883 4.855 1.00 96.06 86 HIS A C 1
ATOM 670 O O . HIS A 1 86 ? -10.501 7.479 3.971 1.00 96.06 86 HIS A O 1
ATOM 676 N N . TRP A 1 87 ? -11.198 7.348 6.106 1.00 96.25 87 TRP A N 1
ATOM 677 C CA . TRP A 1 87 ? -10.586 8.614 6.514 1.00 96.25 87 TRP A CA 1
ATOM 678 C C . TRP A 1 87 ? -9.074 8.629 6.244 1.00 96.25 87 TRP A C 1
ATOM 680 O O . TRP A 1 87 ? -8.525 9.629 5.783 1.00 96.25 87 TRP A O 1
ATOM 690 N N . LEU A 1 88 ? -8.387 7.510 6.506 1.00 96.62 88 LEU A N 1
ATOM 691 C CA . LEU A 1 88 ? -6.965 7.357 6.206 1.00 96.62 88 LEU A CA 1
ATOM 692 C C . LEU A 1 88 ? -6.693 7.473 4.705 1.00 96.62 88 LEU A C 1
ATOM 694 O O . LEU A 1 88 ? -5.771 8.192 4.324 1.00 96.62 88 LEU A O 1
ATOM 698 N N . ALA A 1 89 ? -7.478 6.799 3.862 1.00 95.75 89 ALA A N 1
ATOM 699 C CA . ALA A 1 89 ? -7.322 6.845 2.411 1.00 95.75 89 ALA A CA 1
ATOM 700 C C . ALA A 1 89 ? -7.518 8.268 1.858 1.00 95.75 89 ALA A C 1
ATOM 702 O O . ALA A 1 89 ? -6.697 8.740 1.070 1.00 95.75 89 ALA A O 1
ATOM 703 N N . GLU A 1 90 ? -8.536 8.991 2.336 1.00 95.25 90 GLU A N 1
ATOM 704 C CA . GLU A 1 90 ? -8.755 10.406 2.008 1.00 95.25 90 GLU A CA 1
ATOM 705 C C . GLU A 1 90 ? -7.567 11.274 2.436 1.00 95.25 90 GLU A C 1
ATOM 707 O O . GLU A 1 90 ? -7.086 12.111 1.669 1.00 95.25 90 GLU A O 1
ATOM 712 N N . LYS A 1 91 ? -7.040 11.041 3.645 1.00 94.44 91 LYS A N 1
ATOM 713 C CA . LYS A 1 91 ? -5.887 11.784 4.159 1.00 94.44 91 LYS A CA 1
ATOM 714 C C . LYS A 1 91 ? -4.617 11.516 3.351 1.00 94.44 91 LYS A C 1
ATOM 716 O O . LYS A 1 91 ? -3.854 12.444 3.087 1.00 94.44 91 LYS A O 1
ATOM 721 N N . VAL A 1 92 ? -4.393 10.269 2.939 1.00 94.56 92 VAL A N 1
ATOM 722 C CA . VAL A 1 92 ? -3.286 9.887 2.051 1.00 94.56 92 VAL A CA 1
ATOM 723 C C . VAL A 1 92 ? -3.427 10.572 0.694 1.00 94.56 92 VAL A C 1
ATOM 725 O O . VAL A 1 92 ? -2.448 11.132 0.203 1.00 94.56 92 VAL A O 1
ATOM 728 N N . ALA A 1 93 ? -4.631 10.604 0.120 1.00 92.81 93 ALA A N 1
ATOM 729 C CA . ALA A 1 93 ? -4.886 11.289 -1.143 1.00 92.81 93 ALA A CA 1
ATOM 730 C C . ALA A 1 93 ? -4.619 12.799 -1.051 1.00 92.81 93 ALA A C 1
ATOM 732 O O . ALA A 1 93 ? -3.927 13.347 -1.911 1.00 92.81 93 ALA A O 1
ATOM 733 N N . GLU A 1 94 ? -5.082 13.454 0.018 1.00 91.44 94 GLU A N 1
ATOM 734 C CA . GLU A 1 94 ? -4.793 14.866 0.298 1.00 91.44 94 GLU A CA 1
ATOM 735 C C . GLU A 1 94 ? -3.278 15.115 0.384 1.00 91.44 94 GLU A C 1
ATOM 737 O O . GLU A 1 94 ? -2.752 16.025 -0.260 1.00 91.44 94 GLU A O 1
ATOM 742 N N . ASN A 1 95 ? -2.562 14.287 1.151 1.00 90.50 95 ASN A N 1
ATOM 743 C CA . ASN A 1 95 ? -1.121 14.422 1.341 1.00 90.50 95 ASN A CA 1
ATOM 744 C C . ASN A 1 95 ? -0.351 14.208 0.032 1.00 90.50 95 ASN A C 1
ATOM 746 O O . ASN A 1 95 ? 0.530 15.002 -0.289 1.00 90.50 95 ASN A O 1
ATOM 750 N N . ILE A 1 96 ? -0.683 13.170 -0.742 1.00 90.62 96 ILE A N 1
ATOM 751 C CA . ILE A 1 96 ? -0.023 12.899 -2.024 1.00 90.62 96 ILE A CA 1
ATOM 752 C C . ILE A 1 96 ? -0.297 14.042 -2.997 1.00 90.62 96 ILE A C 1
ATOM 754 O O . ILE A 1 96 ? 0.655 14.576 -3.553 1.00 90.62 96 ILE A O 1
ATOM 758 N N . SER A 1 97 ? -1.547 14.497 -3.125 1.00 89.38 97 SER A N 1
ATOM 759 C CA . SER A 1 97 ? -1.893 15.627 -3.996 1.00 89.38 97 SER A CA 1
ATOM 760 C C . SER A 1 97 ? -1.102 16.891 -3.650 1.00 89.38 97 SER A C 1
ATOM 762 O O . SER A 1 97 ? -0.632 17.579 -4.551 1.00 89.38 97 SER A O 1
ATOM 764 N N . LYS A 1 98 ? -0.911 17.191 -2.359 1.00 86.50 98 LYS A N 1
ATOM 765 C CA . LYS A 1 98 ? -0.097 18.333 -1.902 1.00 86.50 98 LYS A CA 1
ATOM 766 C C . LYS A 1 98 ? 1.393 18.170 -2.203 1.00 86.50 98 LYS A C 1
ATOM 768 O O . LYS A 1 98 ? 2.097 19.148 -2.446 1.00 86.50 98 LYS A O 1
ATOM 773 N N . LEU A 1 99 ? 1.893 16.939 -2.156 1.00 86.31 99 LEU A N 1
ATOM 774 C CA . LEU A 1 99 ? 3.307 16.631 -2.360 1.00 86.31 99 LEU A CA 1
ATOM 775 C C . LEU A 1 99 ? 3.682 16.501 -3.841 1.00 86.31 99 LEU A C 1
ATOM 777 O O . LEU A 1 99 ? 4.827 16.791 -4.182 1.00 86.31 99 LEU A O 1
ATOM 781 N N . THR A 1 100 ? 2.742 16.095 -4.702 1.00 84.75 100 THR A N 1
ATOM 782 C CA . THR A 1 100 ? 2.968 15.871 -6.139 1.00 84.75 100 THR A CA 1
ATOM 783 C C . THR A 1 100 ? 2.339 16.929 -7.050 1.00 84.75 100 THR A C 1
ATOM 785 O O . THR A 1 100 ? 2.668 16.963 -8.230 1.00 84.75 100 THR A O 1
ATOM 788 N N . GLY A 1 101 ? 1.419 17.763 -6.560 1.00 74.81 101 GLY A N 1
ATOM 789 C CA . GLY A 1 101 ? 0.775 18.810 -7.359 1.00 74.81 101 GLY A CA 1
ATOM 790 C C . GLY A 1 101 ? 1.733 19.933 -7.775 1.00 74.81 101 GLY A C 1
ATOM 791 O O . GLY A 1 101 ? 2.707 20.223 -7.075 1.00 74.81 101 GLY A O 1
ATOM 792 N N . ASN A 1 102 ? 1.439 20.591 -8.905 1.00 55.84 102 ASN A N 1
ATOM 793 C CA . ASN A 1 102 ? 2.112 21.833 -9.291 1.00 55.84 102 ASN A CA 1
ATOM 794 C C . ASN A 1 102 ? 1.871 22.871 -8.191 1.00 55.84 102 ASN A C 1
ATOM 796 O O . ASN A 1 102 ? 0.737 23.283 -7.951 1.00 55.84 102 ASN A O 1
ATOM 800 N N . ARG A 1 103 ? 2.941 23.258 -7.494 1.00 54.88 103 ARG A N 1
ATOM 801 C CA . ARG A 1 103 ? 2.916 24.270 -6.434 1.00 54.88 103 ARG A CA 1
ATOM 802 C C . ARG A 1 103 ? 2.801 25.663 -7.054 1.00 54.88 103 ARG A C 1
ATOM 804 O O . ARG A 1 103 ? 3.769 26.419 -7.069 1.00 54.88 103 ARG A O 1
ATOM 811 N N . ASP A 1 104 ? 1.632 25.980 -7.594 1.00 38.41 104 ASP A N 1
ATOM 812 C CA . ASP A 1 104 ? 1.311 27.325 -8.061 1.00 38.41 104 ASP A CA 1
ATOM 813 C C . ASP A 1 104 ? 0.964 28.211 -6.852 1.00 38.41 104 ASP A C 1
ATOM 815 O O . ASP A 1 104 ? -0.192 28.328 -6.462 1.00 38.41 104 ASP A O 1
ATOM 819 N N . GLY A 1 105 ? 1.989 28.839 -6.264 1.00 41.19 105 GLY A N 1
ATOM 820 C CA . GLY A 1 105 ? 1.857 29.995 -5.365 1.00 41.19 105 GLY A CA 1
ATOM 821 C C . GLY A 1 105 ? 1.513 29.711 -3.891 1.00 41.19 105 GLY A C 1
ATOM 822 O O . GLY A 1 105 ? 0.636 28.920 -3.572 1.00 41.19 105 GLY A O 1
ATOM 823 N N . ASP A 1 106 ? 2.228 30.406 -2.999 1.00 40.66 106 ASP A N 1
ATOM 824 C CA . ASP A 1 106 ? 1.999 30.645 -1.557 1.00 40.66 106 ASP A CA 1
ATOM 825 C C . ASP A 1 106 ? 1.789 29.476 -0.572 1.00 40.66 106 ASP A C 1
ATOM 827 O O . ASP A 1 106 ? 1.924 29.687 0.631 1.00 40.66 106 ASP A O 1
ATOM 831 N N . GLU A 1 107 ? 1.595 28.231 -1.010 1.00 44.88 107 GLU A N 1
ATOM 832 C CA . GLU A 1 107 ? 1.630 27.050 -0.125 1.00 44.88 107 GLU A CA 1
ATOM 833 C C . GLU A 1 107 ? 3.032 26.418 -0.058 1.00 44.88 107 GLU A C 1
ATOM 835 O O . GLU A 1 107 ? 3.217 25.200 -0.155 1.00 44.88 107 GLU A O 1
ATOM 840 N N . SER A 1 108 ? 4.063 27.254 0.091 1.00 45.59 108 SER A N 1
ATOM 841 C CA . SER A 1 108 ? 5.388 26.760 0.462 1.00 45.59 108 SER A CA 1
ATOM 842 C C . SER A 1 108 ? 5.301 26.211 1.881 1.00 45.59 108 SER A C 1
ATOM 844 O O . SER A 1 108 ? 5.161 26.967 2.834 1.00 45.59 108 SER A O 1
ATOM 846 N N . ASP A 1 109 ? 5.370 24.890 2.032 1.00 54.53 109 ASP A N 1
ATOM 847 C CA . ASP A 1 109 ? 5.692 24.287 3.323 1.00 54.53 109 ASP A CA 1
ATOM 848 C C . ASP A 1 109 ? 7.008 24.923 3.797 1.00 54.53 109 ASP A C 1
ATOM 850 O O . ASP A 1 109 ? 8.034 24.728 3.141 1.00 54.53 109 ASP A O 1
ATOM 854 N N . ASP A 1 110 ? 6.981 25.713 4.879 1.00 55.44 110 ASP A N 1
ATOM 855 C CA . ASP A 1 110 ? 8.152 26.414 5.444 1.00 55.44 110 ASP A CA 1
ATOM 856 C C . ASP A 1 110 ? 9.354 25.458 5.614 1.00 55.44 110 ASP A C 1
ATOM 858 O O . ASP A 1 110 ? 10.515 25.857 5.568 1.00 55.44 110 ASP A O 1
ATOM 862 N N . ALA A 1 111 ? 9.080 24.154 5.755 1.00 60.19 111 ALA A N 1
ATOM 863 C CA . ALA A 1 111 ? 10.065 23.080 5.836 1.00 60.19 111 ALA A CA 1
ATOM 864 C C . ALA A 1 111 ? 10.812 22.760 4.518 1.00 60.19 111 ALA A C 1
ATOM 866 O O . ALA A 1 111 ? 11.720 21.928 4.529 1.00 60.19 111 ALA A O 1
ATOM 867 N N . MET A 1 112 ? 10.427 23.361 3.389 1.00 67.12 112 MET A N 1
ATOM 868 C CA . MET A 1 112 ? 10.987 23.123 2.049 1.00 67.12 112 MET A CA 1
ATOM 869 C C . MET A 1 112 ? 11.687 24.357 1.462 1.00 67.12 112 MET A C 1
ATOM 871 O O . MET A 1 112 ? 12.281 24.275 0.378 1.00 67.12 112 MET A O 1
ATOM 875 N N . GLU A 1 113 ? 11.605 25.498 2.146 1.00 66.94 113 GLU A N 1
ATOM 876 C CA . GLU A 1 113 ? 12.262 26.738 1.750 1.00 66.94 113 GLU A CA 1
ATOM 877 C C . GLU A 1 113 ? 13.785 26.620 1.949 1.00 66.94 113 GLU A C 1
ATOM 879 O O . GLU A 1 113 ? 14.263 26.038 2.919 1.00 66.94 113 GLU A O 1
ATOM 884 N N . GLY A 1 114 ? 14.577 27.105 0.987 1.00 74.31 114 GLY A N 1
ATOM 885 C CA . GLY A 1 114 ? 16.045 27.018 1.029 1.00 74.31 114 GLY A CA 1
ATOM 886 C C . GLY A 1 114 ? 16.658 25.660 0.649 1.00 74.31 114 GLY A C 1
ATOM 887 O O . GLY A 1 114 ? 17.876 25.580 0.501 1.00 74.31 114 GLY A O 1
ATOM 888 N N . LEU A 1 115 ? 15.851 24.615 0.426 1.00 79.12 115 LEU A N 1
ATOM 889 C CA . LEU A 1 115 ? 16.335 23.317 -0.058 1.00 79.12 115 LEU A CA 1
ATOM 890 C C . LEU A 1 115 ? 16.646 23.338 -1.564 1.00 79.12 115 LEU A C 1
ATOM 892 O O . LEU A 1 115 ? 15.905 23.921 -2.366 1.00 79.12 115 LEU A O 1
ATOM 896 N N . SER A 1 116 ? 17.698 22.624 -1.965 1.00 85.19 116 SER A N 1
ATOM 897 C CA . SER A 1 116 ? 17.976 22.310 -3.370 1.00 85.19 116 SER A CA 1
ATOM 898 C C . SER A 1 116 ? 16.900 21.394 -3.966 1.00 85.19 116 SER A C 1
ATOM 900 O O . SER A 1 116 ? 16.171 20.708 -3.250 1.00 85.19 116 SER A O 1
ATOM 902 N N . ASN A 1 117 ? 16.811 21.326 -5.298 1.00 82.62 117 ASN A N 1
ATOM 903 C CA . ASN A 1 117 ? 15.843 20.445 -5.966 1.00 82.62 117 ASN A CA 1
ATOM 904 C C . ASN A 1 117 ? 16.024 18.970 -5.568 1.00 82.62 117 ASN A C 1
ATOM 906 O O . ASN A 1 117 ? 15.040 18.288 -5.300 1.00 82.62 117 ASN A O 1
ATOM 910 N N . ALA A 1 118 ? 17.270 18.504 -5.437 1.00 83.00 118 ALA A N 1
ATOM 911 C CA . ALA A 1 118 ? 17.561 17.139 -5.003 1.00 83.00 118 ALA A CA 1
ATOM 912 C C . ALA A 1 118 ? 17.101 16.879 -3.556 1.00 83.00 118 ALA A C 1
ATOM 914 O O . ALA A 1 118 ? 16.523 15.834 -3.263 1.00 83.00 118 ALA A O 1
ATOM 915 N N . GLU A 1 119 ? 17.311 17.833 -2.646 1.00 84.81 119 GLU A N 1
ATOM 916 C CA . GLU A 1 119 ? 16.830 17.724 -1.263 1.00 84.81 119 GLU A CA 1
ATOM 917 C C . GLU A 1 119 ? 15.304 17.753 -1.191 1.00 84.81 119 GLU A C 1
ATOM 919 O O . GLU A 1 119 ? 14.718 16.997 -0.417 1.00 84.81 119 GLU A O 1
ATOM 924 N N . LYS A 1 120 ? 14.650 18.561 -2.035 1.00 82.00 120 LYS A N 1
ATOM 925 C CA . LYS A 1 120 ? 13.189 18.583 -2.142 1.00 82.00 120 LYS A CA 1
ATOM 926 C C . LYS A 1 120 ? 12.645 17.243 -2.625 1.00 82.00 120 LYS A C 1
ATOM 928 O O . LYS A 1 120 ? 11.704 16.737 -2.025 1.00 82.00 120 LYS A O 1
ATOM 933 N N . GLU A 1 121 ? 13.249 16.638 -3.645 1.00 82.62 121 GLU A N 1
ATOM 934 C CA . GLU A 1 121 ? 12.867 15.305 -4.129 1.00 82.62 121 GLU A CA 1
ATOM 935 C C . GLU A 1 121 ? 13.041 14.227 -3.052 1.00 82.62 121 GLU A C 1
ATOM 937 O O . GLU A 1 121 ? 12.136 13.423 -2.823 1.00 82.62 121 GLU A O 1
ATOM 942 N N . ILE A 1 122 ? 14.178 14.231 -2.343 1.00 85.94 122 ILE A N 1
ATOM 943 C CA . ILE A 1 122 ? 14.427 13.308 -1.226 1.00 85.94 122 ILE A CA 1
ATOM 944 C C . ILE A 1 122 ? 13.374 13.504 -0.141 1.00 85.94 122 ILE A C 1
ATOM 946 O O . ILE A 1 122 ? 12.808 12.525 0.352 1.00 85.94 122 ILE A O 1
ATOM 950 N N . ARG A 1 123 ? 13.094 14.758 0.224 1.00 84.75 123 ARG A N 1
ATOM 951 C CA . ARG A 1 123 ? 12.115 15.075 1.256 1.00 84.75 123 ARG A CA 1
ATOM 952 C C . ARG A 1 123 ? 10.729 14.617 0.826 1.00 84.75 123 ARG A C 1
ATOM 954 O O . ARG A 1 123 ? 10.118 13.863 1.565 1.00 84.75 123 ARG A O 1
ATOM 961 N N . VAL A 1 124 ? 10.274 14.944 -0.382 1.00 86.94 124 VAL A N 1
ATOM 962 C CA . VAL A 1 124 ? 8.991 14.465 -0.929 1.00 86.94 124 VAL A CA 1
ATOM 963 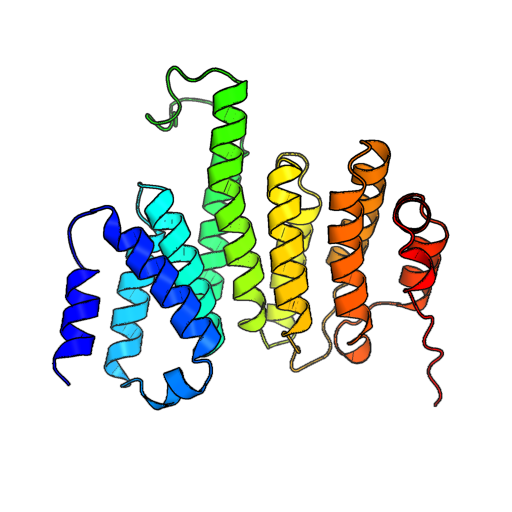C C . VAL A 1 124 ? 8.898 12.939 -0.865 1.00 86.94 124 VAL A C 1
ATOM 965 O O . VAL A 1 124 ? 7.908 12.418 -0.357 1.00 86.94 124 VAL A O 1
ATOM 968 N N . ALA A 1 125 ? 9.941 12.210 -1.271 1.00 87.44 125 ALA A N 1
ATOM 969 C CA . ALA A 1 125 ? 9.954 10.751 -1.186 1.00 87.44 125 ALA A CA 1
ATOM 970 C C . ALA A 1 125 ? 9.842 10.243 0.266 1.00 87.44 125 ALA A C 1
ATOM 972 O O . ALA A 1 125 ? 9.114 9.283 0.529 1.00 87.44 125 ALA A O 1
ATOM 973 N N . GLN A 1 126 ? 10.507 10.895 1.226 1.00 87.12 126 GLN A N 1
ATOM 974 C CA . GLN A 1 126 ? 10.387 10.573 2.656 1.00 87.12 126 GLN A CA 1
ATOM 975 C C . GLN A 1 126 ? 8.971 10.794 3.203 1.00 87.12 126 GLN A C 1
ATOM 977 O O . GLN A 1 126 ? 8.579 10.088 4.128 1.00 87.12 126 GLN A O 1
ATOM 982 N N . LEU A 1 127 ? 8.202 11.736 2.645 1.00 88.38 127 LEU A N 1
ATOM 983 C CA . LEU A 1 127 ? 6.829 12.016 3.084 1.00 88.38 127 LEU A CA 1
ATOM 984 C C . LEU A 1 127 ? 5.800 11.141 2.356 1.00 88.38 127 LEU A C 1
ATOM 986 O O . LEU A 1 127 ? 4.844 10.678 2.973 1.00 88.38 127 LEU A O 1
ATOM 990 N N . ILE A 1 128 ? 5.992 10.866 1.062 1.00 92.56 128 ILE A N 1
ATOM 991 C CA . ILE A 1 128 ? 5.089 10.008 0.279 1.00 92.56 128 ILE A CA 1
ATOM 992 C C . ILE A 1 128 ? 5.178 8.553 0.745 1.00 92.56 128 ILE A C 1
ATOM 994 O O . ILE A 1 128 ? 4.149 7.894 0.886 1.00 92.56 128 ILE A O 1
ATOM 998 N N . THR A 1 129 ? 6.386 8.050 1.018 1.00 94.38 129 THR A N 1
ATOM 999 C CA . THR A 1 129 ? 6.594 6.621 1.311 1.00 94.38 129 THR A CA 1
ATOM 1000 C C . THR A 1 129 ? 5.711 6.110 2.458 1.00 94.38 129 THR A C 1
ATOM 1002 O O . THR A 1 129 ? 4.976 5.150 2.231 1.00 94.38 129 THR A O 1
ATOM 1005 N N . PRO A 1 130 ? 5.678 6.745 3.648 1.00 92.88 130 PRO A N 1
ATOM 1006 C CA . PRO A 1 130 ? 4.857 6.249 4.749 1.00 92.88 130 PRO A CA 1
ATOM 1007 C C . PRO A 1 130 ? 3.349 6.362 4.493 1.00 92.88 130 PRO A C 1
ATOM 1009 O O . PRO A 1 130 ? 2.579 5.587 5.054 1.00 92.88 130 PRO A O 1
ATOM 1012 N N . ASN A 1 131 ? 2.915 7.318 3.660 1.00 95.31 131 ASN A N 1
ATOM 1013 C CA . ASN A 1 131 ? 1.512 7.444 3.256 1.00 95.31 131 ASN A CA 1
ATOM 1014 C C . ASN A 1 131 ? 1.089 6.239 2.404 1.00 95.31 131 ASN A C 1
ATOM 1016 O O . ASN A 1 131 ? 0.069 5.614 2.687 1.00 95.31 131 ASN A O 1
ATOM 1020 N N . LEU A 1 132 ? 1.905 5.869 1.413 1.00 96.56 132 LEU A N 1
ATOM 1021 C CA . LEU A 1 132 ? 1.647 4.708 0.561 1.00 96.56 132 LEU A CA 1
ATOM 1022 C C . LEU A 1 132 ? 1.676 3.392 1.345 1.00 96.56 132 LEU A C 1
ATOM 1024 O O . LEU A 1 132 ? 0.795 2.555 1.167 1.00 96.56 132 LEU A O 1
ATOM 1028 N N . THR A 1 133 ? 2.653 3.207 2.238 1.00 96.62 133 THR A N 1
ATOM 1029 C CA . THR A 1 133 ? 2.727 1.985 3.053 1.00 96.62 133 THR A CA 1
ATOM 1030 C C . THR A 1 133 ? 1.576 1.898 4.054 1.00 96.62 133 THR A C 1
ATOM 1032 O O . THR A 1 133 ? 1.044 0.816 4.268 1.00 96.62 133 THR A O 1
ATOM 1035 N N . ALA A 1 134 ? 1.135 3.021 4.637 1.00 96.62 134 ALA A N 1
ATOM 1036 C CA . ALA A 1 134 ? -0.045 3.032 5.504 1.00 96.62 134 ALA A CA 1
ATOM 1037 C C . ALA A 1 134 ? -1.330 2.696 4.729 1.00 96.62 134 ALA A C 1
ATOM 1039 O O . ALA A 1 134 ? -2.163 1.944 5.234 1.00 96.62 134 ALA A O 1
ATOM 1040 N N . LEU A 1 135 ? -1.473 3.202 3.498 1.00 97.06 135 LEU A N 1
ATOM 1041 C CA . LEU A 1 135 ? -2.586 2.843 2.621 1.00 97.06 135 LEU A CA 1
ATOM 1042 C C . LEU A 1 135 ? -2.580 1.344 2.300 1.00 97.06 135 LEU A C 1
ATOM 1044 O O . LEU A 1 135 ? -3.602 0.692 2.503 1.00 97.06 135 LEU A O 1
ATOM 1048 N N . ALA A 1 136 ? -1.435 0.795 1.872 1.00 97.31 136 ALA A N 1
ATOM 1049 C CA . ALA A 1 136 ? -1.278 -0.639 1.625 1.00 97.31 136 ALA A CA 1
ATOM 1050 C C . ALA A 1 136 ? -1.686 -1.454 2.858 1.00 97.31 136 ALA A C 1
ATOM 1052 O O . ALA A 1 136 ? -2.582 -2.286 2.766 1.00 97.31 136 ALA A O 1
ATOM 1053 N N . LEU A 1 137 ? -1.118 -1.135 4.025 1.00 96.75 137 LEU A N 1
ATOM 1054 C CA . LEU A 1 137 ? -1.401 -1.819 5.286 1.00 96.75 137 LEU A CA 1
ATOM 1055 C C . LEU A 1 137 ? -2.893 -1.805 5.658 1.00 96.75 137 LEU A C 1
ATOM 1057 O O . LEU A 1 137 ? -3.364 -2.736 6.303 1.00 96.75 137 LEU A O 1
ATOM 1061 N N . SER A 1 138 ? -3.640 -0.767 5.270 1.00 96.62 138 SER A N 1
ATOM 1062 C CA . SER A 1 138 ? -5.062 -0.626 5.604 1.00 96.62 138 SER A CA 1
ATOM 1063 C C . SER A 1 138 ? -6.006 -1.479 4.749 1.00 96.62 138 SER A C 1
ATOM 1065 O O . SER A 1 138 ? -7.136 -1.718 5.185 1.00 96.62 138 SER A O 1
ATOM 1067 N N . LEU A 1 139 ? -5.559 -1.969 3.581 1.00 95.31 139 LEU A N 1
ATOM 1068 C CA . LEU A 1 139 ? -6.396 -2.698 2.616 1.00 95.31 139 LEU A CA 1
ATOM 1069 C C . LEU A 1 139 ? -7.242 -3.828 3.222 1.00 95.31 139 LEU A C 1
ATOM 1071 O O . LEU A 1 139 ? -8.428 -3.890 2.899 1.00 95.31 139 LEU A O 1
ATOM 1075 N N . PRO A 1 140 ? -6.723 -4.672 4.139 1.00 94.50 140 PRO A N 1
ATOM 1076 C CA . PRO A 1 140 ? -7.497 -5.772 4.711 1.00 94.50 140 PRO A CA 1
ATOM 1077 C C . PRO A 1 140 ? -8.699 -5.337 5.557 1.00 94.50 140 PRO A C 1
ATOM 1079 O O . PRO A 1 140 ? -9.484 -6.179 5.981 1.00 94.50 140 PRO A O 1
ATOM 1082 N N . THR A 1 141 ? -8.845 -4.039 5.836 1.00 94.69 141 THR A N 1
ATOM 1083 C CA . THR A 1 141 ? -10.042 -3.497 6.492 1.00 94.69 141 THR A CA 1
ATOM 1084 C C . THR A 1 141 ? -11.248 -3.505 5.544 1.00 94.69 141 THR A C 1
ATOM 1086 O O . THR A 1 141 ? -12.385 -3.662 5.987 1.00 94.69 141 THR A O 1
ATOM 1089 N N . PHE A 1 142 ? -11.022 -3.348 4.237 1.00 92.75 142 PHE A N 1
ATOM 1090 C CA . PHE A 1 142 ? -12.067 -3.283 3.217 1.00 92.75 142 PHE A CA 1
ATOM 1091 C C . PHE A 1 142 ? -12.460 -4.693 2.760 1.00 92.75 142 PHE A C 1
ATOM 1093 O O . PHE A 1 142 ? -11.956 -5.197 1.762 1.00 92.75 142 PHE A O 1
ATOM 1100 N N . ASN A 1 143 ? -13.346 -5.353 3.508 1.00 82.94 143 ASN A N 1
ATOM 1101 C CA . ASN A 1 143 ? -13.662 -6.770 3.272 1.00 82.94 143 ASN A CA 1
ATOM 1102 C C . ASN A 1 143 ? -14.897 -7.032 2.400 1.00 82.94 143 ASN A C 1
ATOM 1104 O O . ASN A 1 143 ? -15.024 -8.130 1.857 1.00 82.94 143 ASN A O 1
ATOM 1108 N N . SER A 1 144 ? -15.772 -6.040 2.202 1.00 87.56 144 SER A N 1
ATOM 1109 C CA . SER A 1 144 ? -16.845 -6.154 1.205 1.00 87.56 144 SER A CA 1
ATOM 1110 C C . SER A 1 144 ? -16.302 -5.961 -0.213 1.00 87.56 144 SER A C 1
ATOM 1112 O O . SER A 1 144 ? -15.346 -5.211 -0.407 1.00 87.56 144 SER A O 1
ATOM 1114 N N . ALA A 1 145 ? -16.934 -6.595 -1.207 1.00 87.12 145 ALA A N 1
ATOM 1115 C CA . ALA A 1 145 ? -16.464 -6.543 -2.592 1.00 87.12 145 ALA A CA 1
ATOM 1116 C C . ALA A 1 145 ? -16.326 -5.102 -3.115 1.00 87.12 145 ALA A C 1
ATOM 1118 O O . ALA A 1 145 ? -15.265 -4.723 -3.595 1.00 87.12 145 ALA A O 1
ATOM 1119 N N . GLU A 1 146 ? -17.350 -4.266 -2.917 1.00 90.62 146 GLU A N 1
ATOM 1120 C CA . GLU A 1 146 ? -17.341 -2.869 -3.371 1.00 90.62 146 GLU A CA 1
ATOM 1121 C C . GLU A 1 146 ? -16.216 -2.042 -2.722 1.00 90.62 146 GLU A C 1
ATOM 1123 O O . GLU A 1 146 ? -15.545 -1.257 -3.390 1.00 90.62 146 GLU A O 1
ATOM 1128 N N . GLN A 1 147 ? -15.995 -2.202 -1.413 1.00 91.81 147 GLN A N 1
ATOM 1129 C CA . GLN A 1 147 ? -14.945 -1.463 -0.701 1.00 91.81 147 GLN A CA 1
ATOM 1130 C C . GLN A 1 147 ? -13.549 -1.946 -1.111 1.00 91.81 147 GLN A C 1
ATOM 1132 O O . GLN A 1 147 ? -12.637 -1.139 -1.307 1.00 91.81 147 GLN A O 1
ATOM 1137 N N . ALA A 1 148 ? -13.380 -3.260 -1.250 1.00 92.75 148 ALA A N 1
ATOM 1138 C CA . ALA A 1 148 ? -12.132 -3.868 -1.683 1.00 92.75 148 ALA A CA 1
ATOM 1139 C C . ALA A 1 148 ? -11.767 -3.428 -3.108 1.00 92.75 148 ALA A C 1
ATOM 1141 O O . ALA A 1 148 ? -10.643 -3.002 -3.341 1.00 92.75 148 ALA A O 1
ATOM 1142 N N . GLU A 1 149 ? -12.717 -3.447 -4.043 1.00 94.12 149 GLU A N 1
ATOM 1143 C CA . GLU A 1 149 ? -12.499 -3.003 -5.423 1.00 94.12 149 GLU A CA 1
ATOM 1144 C C . GLU A 1 149 ? -12.105 -1.525 -5.485 1.00 94.12 149 GLU A C 1
ATOM 1146 O O . GLU A 1 149 ? -11.065 -1.195 -6.052 1.00 94.12 149 GLU A O 1
ATOM 1151 N N . LYS A 1 150 ? -12.848 -0.635 -4.814 1.00 93.06 150 LYS A N 1
ATOM 1152 C CA . LYS A 1 150 ? -12.508 0.800 -4.769 1.00 93.06 150 LYS A CA 1
ATOM 1153 C C . LYS A 1 150 ? -11.127 1.058 -4.166 1.00 93.06 150 LYS A C 1
ATOM 1155 O O . LYS A 1 150 ? -10.386 1.916 -4.646 1.00 93.06 150 LYS A O 1
ATOM 1160 N N . SER A 1 151 ? -10.765 0.331 -3.110 1.00 93.81 151 SER A N 1
ATOM 1161 C CA . SER A 1 151 ? -9.453 0.489 -2.474 1.00 93.81 151 SER A CA 1
ATOM 1162 C C . SER A 1 151 ? -8.313 -0.065 -3.340 1.00 93.81 151 SER A C 1
ATOM 1164 O O . SER A 1 151 ? -7.258 0.565 -3.426 1.00 93.81 151 SER A O 1
ATOM 1166 N N . LEU A 1 152 ? -8.537 -1.168 -4.062 1.00 95.69 152 LEU A N 1
ATOM 1167 C CA . LEU A 1 152 ? -7.610 -1.694 -5.068 1.00 95.69 152 LEU A CA 1
ATOM 1168 C C . LEU A 1 152 ? -7.431 -0.731 -6.248 1.00 95.69 152 LEU A C 1
ATOM 1170 O O . LEU A 1 152 ? -6.306 -0.542 -6.709 1.00 95.69 152 LEU A O 1
ATOM 1174 N N . GLU A 1 153 ? -8.504 -0.089 -6.716 1.00 95.38 153 GLU A N 1
ATOM 1175 C CA . GLU A 1 153 ? -8.432 0.939 -7.759 1.00 95.38 153 GLU A CA 1
ATOM 1176 C C . GLU A 1 153 ? -7.609 2.148 -7.311 1.00 95.38 153 GLU A C 1
ATOM 1178 O O . GLU A 1 153 ? -6.760 2.620 -8.066 1.00 95.38 153 GLU A O 1
ATOM 1183 N N . LEU A 1 154 ? -7.808 2.618 -6.076 1.00 94.50 154 LEU A N 1
ATOM 1184 C CA . LEU A 1 154 ? -7.021 3.711 -5.506 1.00 94.50 154 LEU A CA 1
ATOM 1185 C C . LEU A 1 154 ? -5.529 3.353 -5.428 1.00 94.50 154 LEU A C 1
ATOM 1187 O O . LEU A 1 154 ? -4.671 4.149 -5.805 1.00 94.50 154 LEU A O 1
ATOM 1191 N N . VAL A 1 155 ? -5.207 2.140 -4.973 1.00 96.88 155 VAL A N 1
ATOM 1192 C CA . VAL A 1 155 ? -3.831 1.619 -4.961 1.00 96.88 155 VAL A CA 1
ATOM 1193 C C . VAL A 1 155 ? -3.261 1.569 -6.376 1.00 96.88 155 VAL A C 1
ATOM 1195 O O . VAL A 1 155 ? -2.122 1.990 -6.580 1.00 96.88 155 VAL A O 1
ATOM 1198 N N . ALA A 1 156 ? -4.048 1.124 -7.360 1.00 97.44 156 ALA A N 1
ATOM 1199 C CA . ALA A 1 156 ? -3.628 1.060 -8.755 1.00 97.44 156 ALA A CA 1
ATOM 1200 C C . ALA A 1 156 ? -3.220 2.436 -9.304 1.00 97.44 156 ALA A C 1
ATOM 1202 O O . ALA A 1 156 ? -2.221 2.522 -10.020 1.00 97.44 156 ALA A O 1
ATOM 1203 N N . GLU A 1 157 ? -3.930 3.512 -8.947 1.00 95.75 157 GLU A N 1
ATOM 1204 C CA . GLU A 1 157 ? -3.555 4.877 -9.345 1.00 95.75 157 GLU A CA 1
ATOM 1205 C C . GLU A 1 157 ? -2.158 5.259 -8.841 1.00 95.75 157 GLU A C 1
ATOM 1207 O O . GLU A 1 157 ? -1.357 5.826 -9.584 1.00 95.75 157 GLU A O 1
ATOM 1212 N N . TYR A 1 158 ? -1.812 4.898 -7.602 1.00 96.25 158 TYR A N 1
ATOM 1213 C CA . TYR A 1 158 ? -0.490 5.201 -7.047 1.00 96.25 158 TYR A CA 1
ATOM 1214 C C . TYR A 1 158 ? 0.630 4.334 -7.620 1.00 96.25 158 TYR A C 1
ATOM 1216 O O . TYR A 1 158 ? 1.758 4.817 -7.729 1.00 96.25 158 TYR A O 1
ATOM 1224 N N . VAL A 1 159 ? 0.335 3.095 -8.031 1.00 96.75 159 VAL A N 1
ATOM 1225 C CA . VAL A 1 159 ? 1.302 2.239 -8.741 1.00 96.75 159 VAL A CA 1
ATOM 1226 C C . VAL A 1 159 ? 1.797 2.942 -10.003 1.00 96.75 159 VAL A C 1
ATOM 1228 O O . VAL A 1 159 ? 3.003 3.065 -10.188 1.00 96.75 159 VAL A O 1
ATOM 1231 N N . LYS A 1 160 ? 0.881 3.466 -10.827 1.00 93.56 160 LYS A N 1
ATOM 1232 C CA . LYS A 1 160 ? 1.199 4.052 -12.140 1.00 93.56 160 LYS A CA 1
ATOM 1233 C C . LYS A 1 160 ? 1.467 5.560 -12.102 1.00 93.56 160 LYS A C 1
ATOM 1235 O O . LYS A 1 160 ? 1.748 6.165 -13.131 1.00 93.56 160 LYS A O 1
ATOM 1240 N N . ASN A 1 161 ? 1.397 6.199 -10.934 1.00 93.88 161 ASN A N 1
ATOM 1241 C CA . ASN A 1 161 ? 1.602 7.641 -10.834 1.00 93.88 161 ASN A CA 1
ATOM 1242 C C . ASN A 1 161 ? 3.073 8.006 -11.148 1.00 93.88 161 ASN A C 1
ATOM 1244 O O . ASN A 1 161 ? 3.965 7.628 -10.380 1.00 93.88 161 ASN A O 1
ATOM 1248 N N . PRO A 1 162 ? 3.355 8.758 -12.232 1.00 91.56 162 PRO A N 1
ATOM 1249 C CA . PRO A 1 162 ? 4.723 9.097 -12.629 1.00 91.56 162 PRO A CA 1
ATOM 1250 C C . PRO A 1 162 ? 5.373 10.144 -11.711 1.00 91.56 162 PRO A C 1
ATOM 1252 O O . PRO A 1 162 ? 6.591 10.300 -11.713 1.00 91.56 162 PRO A O 1
ATOM 1255 N N . LEU A 1 163 ? 4.574 10.860 -10.913 1.00 90.50 163 LEU A N 1
ATOM 1256 C CA . LEU A 1 163 ? 5.045 11.869 -9.961 1.00 90.50 163 LEU A CA 1
ATOM 1257 C C . LEU A 1 163 ? 5.556 11.239 -8.658 1.00 90.50 163 LEU A C 1
ATOM 1259 O O . LEU A 1 163 ? 6.218 11.903 -7.861 1.00 90.50 163 LEU A O 1
ATOM 1263 N N . ILE A 1 164 ? 5.260 9.958 -8.427 1.00 92.69 164 ILE A N 1
ATOM 1264 C CA . ILE A 1 164 ? 5.770 9.212 -7.281 1.00 92.69 164 ILE A CA 1
ATOM 1265 C C . ILE A 1 164 ? 7.116 8.603 -7.658 1.00 92.69 164 ILE A C 1
ATOM 1267 O O . ILE A 1 164 ? 7.222 7.756 -8.546 1.00 92.69 164 ILE A O 1
ATOM 1271 N N . ALA A 1 165 ? 8.159 8.998 -6.929 1.00 91.94 165 ALA A N 1
ATOM 1272 C CA . ALA A 1 165 ? 9.494 8.462 -7.134 1.00 91.94 165 ALA A CA 1
ATOM 1273 C C . ALA A 1 165 ? 9.518 6.934 -6.955 1.00 91.94 165 ALA A C 1
ATOM 1275 O O . ALA A 1 165 ? 8.995 6.389 -5.982 1.00 91.94 165 ALA A O 1
ATOM 1276 N N . TRP A 1 166 ? 10.225 6.242 -7.848 1.00 93.00 166 TRP A N 1
ATOM 1277 C CA . TRP A 1 166 ? 10.355 4.780 -7.831 1.00 93.00 166 TRP A CA 1
ATOM 1278 C C . TRP A 1 166 ? 10.838 4.206 -6.494 1.00 93.00 166 TRP A C 1
ATOM 1280 O O . TRP A 1 166 ? 10.452 3.102 -6.132 1.00 93.00 166 TRP A O 1
ATOM 1290 N N . LYS A 1 167 ? 11.672 4.939 -5.739 1.00 93.06 167 LYS A N 1
ATOM 1291 C CA . LYS A 1 167 ? 12.129 4.503 -4.408 1.00 93.06 167 LYS A CA 1
ATOM 1292 C C . LYS A 1 167 ? 10.952 4.370 -3.448 1.00 93.06 167 LYS A C 1
ATOM 1294 O O . LYS A 1 167 ? 10.881 3.395 -2.714 1.00 93.06 167 LYS A O 1
ATOM 1299 N N . SER A 1 168 ? 10.016 5.317 -3.482 1.00 95.06 168 SER A N 1
ATOM 1300 C CA . SER A 1 168 ? 8.779 5.241 -2.702 1.00 95.06 168 SER A CA 1
ATOM 1301 C C . SER A 1 168 ? 7.893 4.095 -3.177 1.00 95.06 168 SER A C 1
ATOM 1303 O O . SER A 1 168 ? 7.364 3.366 -2.340 1.00 95.06 168 SER A O 1
ATOM 1305 N N . LYS A 1 169 ? 7.801 3.875 -4.499 1.00 95.75 169 LYS A N 1
ATOM 1306 C CA . LYS A 1 169 ? 7.097 2.712 -5.064 1.00 95.75 169 LYS A CA 1
ATOM 1307 C C . LYS A 1 169 ? 7.702 1.388 -4.594 1.00 95.75 169 LYS A C 1
ATOM 1309 O O . LYS A 1 169 ? 6.960 0.480 -4.260 1.00 95.75 169 LYS A O 1
ATOM 1314 N N . GLN A 1 170 ? 9.026 1.296 -4.473 1.00 95.62 170 GLN A N 1
ATOM 1315 C CA . GLN A 1 170 ? 9.693 0.088 -3.990 1.00 95.62 170 GLN A CA 1
ATOM 1316 C C . GLN A 1 170 ? 9.223 -0.307 -2.581 1.00 95.62 170 GLN A C 1
ATOM 1318 O O . GLN A 1 170 ? 8.786 -1.434 -2.364 1.00 95.62 170 GLN A O 1
ATOM 1323 N N . PHE A 1 171 ? 9.256 0.626 -1.625 1.00 96.00 171 PHE A N 1
ATOM 1324 C CA . PHE A 1 171 ? 8.759 0.368 -0.267 1.00 96.00 171 PHE A CA 1
ATOM 1325 C C . PHE A 1 171 ? 7.257 0.074 -0.246 1.00 96.00 171 PHE A C 1
ATOM 1327 O O . PHE A 1 171 ? 6.812 -0.806 0.489 1.00 96.00 171 PHE A O 1
ATOM 1334 N N . PHE A 1 172 ? 6.486 0.785 -1.068 1.00 97.50 172 PHE A N 1
ATOM 1335 C CA . PHE A 1 172 ? 5.061 0.530 -1.236 1.00 97.50 172 PHE A CA 1
ATOM 1336 C C . PHE A 1 172 ? 4.791 -0.891 -1.740 1.00 97.50 172 PHE A C 1
ATOM 1338 O O . PHE A 1 172 ? 3.928 -1.563 -1.186 1.00 97.50 172 PHE A O 1
ATOM 1345 N N . PHE A 1 173 ? 5.551 -1.383 -2.722 1.00 98.31 173 PHE A N 1
ATOM 1346 C CA . PHE A 1 173 ? 5.368 -2.728 -3.264 1.00 98.31 173 PHE A CA 1
ATOM 1347 C C . PHE A 1 173 ? 5.719 -3.817 -2.259 1.00 98.31 173 PHE A C 1
ATOM 1349 O O . PHE A 1 173 ? 4.990 -4.800 -2.156 1.00 98.31 173 PHE A O 1
ATOM 1356 N N . VAL A 1 174 ? 6.776 -3.618 -1.469 1.00 97.06 174 VAL A N 1
ATOM 1357 C CA . VAL A 1 174 ? 7.140 -4.540 -0.385 1.00 97.06 174 VAL A CA 1
ATOM 1358 C C . VAL A 1 174 ? 6.011 -4.649 0.647 1.00 97.06 174 VAL A C 1
ATOM 1360 O O . VAL A 1 174 ? 5.613 -5.759 1.005 1.00 97.06 174 VAL A O 1
ATOM 1363 N N . GLU A 1 175 ? 5.454 -3.520 1.097 1.00 97.12 175 GLU A N 1
ATOM 1364 C CA . GLU A 1 175 ? 4.344 -3.521 2.061 1.00 97.12 175 GLU A CA 1
ATOM 1365 C C . GLU A 1 175 ? 3.058 -4.098 1.450 1.00 97.12 175 GLU A C 1
ATOM 1367 O O . GLU A 1 175 ? 2.350 -4.877 2.092 1.00 97.12 175 GLU A O 1
ATOM 1372 N N . LEU A 1 176 ? 2.766 -3.768 0.189 1.00 97.81 176 LEU A N 1
ATOM 1373 C CA . LEU A 1 176 ? 1.598 -4.277 -0.525 1.00 97.81 176 LEU A CA 1
ATOM 1374 C C . LEU A 1 176 ? 1.679 -5.794 -0.722 1.00 97.81 176 LEU A C 1
ATOM 1376 O O . LEU A 1 176 ? 0.695 -6.485 -0.473 1.00 97.81 176 LEU A O 1
ATOM 1380 N N . ALA A 1 177 ? 2.847 -6.335 -1.080 1.00 97.31 177 ALA A N 1
ATOM 1381 C CA . ALA A 1 177 ? 3.055 -7.776 -1.192 1.00 97.31 177 ALA A CA 1
ATOM 1382 C C . ALA A 1 177 ? 2.819 -8.479 0.154 1.00 97.31 177 ALA A C 1
ATOM 1384 O O . ALA A 1 177 ? 2.082 -9.463 0.212 1.00 97.31 177 ALA A O 1
ATOM 1385 N N . ALA A 1 178 ? 3.381 -7.943 1.245 1.00 95.44 178 ALA A N 1
ATOM 1386 C CA . ALA A 1 178 ? 3.186 -8.481 2.593 1.00 95.44 178 ALA A CA 1
ATOM 1387 C C . ALA A 1 178 ? 1.718 -8.406 3.052 1.00 95.44 178 ALA A C 1
ATOM 1389 O O . ALA A 1 178 ? 1.226 -9.307 3.738 1.00 95.44 178 ALA A O 1
ATOM 1390 N N . THR A 1 179 ? 1.013 -7.345 2.662 1.00 95.12 179 THR A N 1
ATOM 1391 C CA . THR A 1 179 ? -0.410 -7.161 2.952 1.00 95.12 179 THR A CA 1
ATOM 1392 C C . THR A 1 179 ? -1.257 -8.172 2.183 1.00 95.12 179 THR A C 1
ATOM 1394 O O . THR A 1 179 ? -2.040 -8.901 2.789 1.00 95.12 179 THR A O 1
ATOM 1397 N N . VAL A 1 180 ? -1.080 -8.266 0.863 1.00 95.19 180 VAL A N 1
ATOM 1398 C CA . VAL A 1 180 ? -1.816 -9.197 -0.008 1.00 95.19 180 VAL A CA 1
ATOM 1399 C C . VAL A 1 180 ? -1.572 -10.652 0.400 1.00 95.19 180 VAL A C 1
ATOM 1401 O O . VAL A 1 180 ? -2.499 -11.463 0.399 1.00 95.19 180 VAL A O 1
ATOM 1404 N N . GLU A 1 181 ? -0.353 -10.990 0.827 1.00 93.69 181 GLU A N 1
ATOM 1405 C CA . GLU A 1 181 ? -0.017 -12.323 1.342 1.00 93.69 181 GLU A CA 1
ATOM 1406 C C . GLU A 1 181 ? -0.894 -12.722 2.541 1.00 93.69 181 GLU A C 1
ATOM 1408 O O . GLU A 1 181 ? -1.279 -13.885 2.667 1.00 93.69 181 GLU A O 1
ATOM 1413 N N . LYS A 1 182 ? -1.319 -11.766 3.374 1.00 90.12 182 LYS A N 1
ATOM 1414 C CA . LYS A 1 182 ? -2.186 -12.019 4.539 1.00 90.12 182 LYS A CA 1
ATOM 1415 C C . LYS A 1 182 ? -3.666 -11.762 4.272 1.00 90.12 182 LYS A C 1
ATOM 1417 O O . LYS A 1 182 ? -4.513 -12.370 4.918 1.00 90.12 182 LYS A O 1
ATOM 1422 N N . TRP A 1 183 ? -3.987 -10.894 3.322 1.00 91.81 183 TRP A N 1
ATOM 1423 C CA . TRP A 1 183 ? -5.360 -10.500 3.035 1.00 91.81 183 TRP A CA 1
ATOM 1424 C C . TRP A 1 183 ? -6.127 -11.589 2.287 1.00 91.81 183 TRP A C 1
ATOM 1426 O O . TRP A 1 183 ? -5.628 -12.181 1.329 1.00 91.81 183 TRP A O 1
ATOM 1436 N N . LEU A 1 184 ? -7.354 -11.856 2.72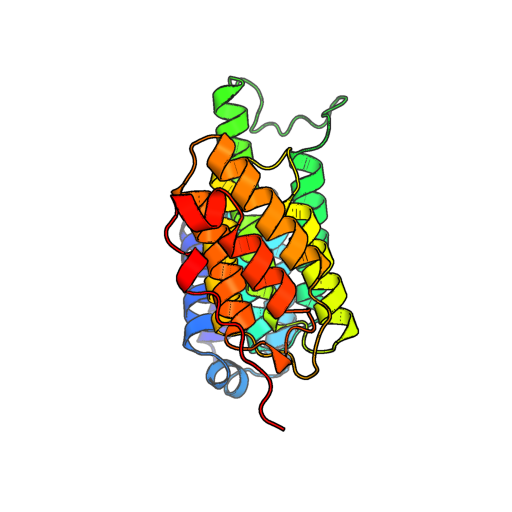1 1.00 89.12 184 LEU A N 1
ATOM 1437 C CA . LEU A 1 184 ? -8.277 -12.754 2.046 1.00 89.12 184 LEU A CA 1
ATOM 1438 C C . LEU A 1 184 ? -9.646 -12.065 1.959 1.00 89.12 184 LEU A C 1
ATOM 1440 O O . LEU A 1 184 ? -10.393 -12.121 2.935 1.00 89.12 184 LEU A O 1
ATOM 1444 N N . PRO A 1 185 ? -9.976 -11.420 0.825 1.00 87.88 185 PRO A N 1
ATOM 1445 C CA . PRO A 1 185 ? -11.296 -10.834 0.617 1.00 87.88 185 PRO A CA 1
ATOM 1446 C C . PRO A 1 185 ? -12.417 -11.846 0.901 1.00 87.88 185 PRO A C 1
ATOM 1448 O O . PRO A 1 185 ? -12.305 -13.033 0.557 1.00 87.88 185 PRO A O 1
ATOM 1451 N N . GLU A 1 186 ? -13.510 -11.402 1.528 1.00 86.81 186 GLU A N 1
ATOM 1452 C CA . GLU A 1 186 ? -14.640 -12.288 1.848 1.00 86.81 186 GLU A CA 1
ATOM 1453 C C . GLU A 1 186 ? -15.258 -12.855 0.567 1.00 86.81 186 GLU A C 1
ATOM 1455 O O . GLU A 1 186 ? -15.450 -14.069 0.440 1.00 86.81 186 GLU A O 1
ATOM 1460 N N . LEU A 1 187 ? -15.450 -11.985 -0.422 1.00 89.25 187 LEU A N 1
ATOM 1461 C CA . LEU A 1 187 ? -15.927 -12.312 -1.760 1.00 89.25 187 LEU A CA 1
ATOM 1462 C C . LEU A 1 187 ? -14.814 -12.113 -2.797 1.00 89.25 187 LEU A C 1
ATOM 1464 O O . LEU A 1 187 ? -13.878 -11.362 -2.530 1.00 89.25 187 LEU A O 1
ATOM 1468 N N . PRO A 1 188 ? -14.890 -12.772 -3.966 1.00 92.00 188 PRO A N 1
ATOM 1469 C CA . PRO A 1 188 ? -14.017 -12.448 -5.087 1.00 92.00 188 PRO A CA 1
ATOM 1470 C C . PRO A 1 188 ? -14.138 -10.969 -5.475 1.00 92.00 188 PRO A C 1
ATOM 1472 O O . PRO A 1 188 ? -15.249 -10.448 -5.553 1.00 92.00 188 PRO A O 1
ATOM 1475 N N . VAL A 1 189 ? -13.002 -10.311 -5.714 1.00 94.00 189 VAL A N 1
ATOM 1476 C CA . VAL A 1 189 ? -12.920 -8.880 -6.052 1.00 94.00 189 VAL A CA 1
ATOM 1477 C C . VAL A 1 189 ? -12.243 -8.687 -7.396 1.00 94.00 189 VAL A C 1
ATOM 1479 O O . VAL A 1 189 ? -11.247 -9.353 -7.689 1.00 94.00 189 VAL A O 1
ATOM 1482 N N . ASN A 1 190 ? -12.749 -7.771 -8.217 1.00 94.00 190 ASN A N 1
ATOM 1483 C CA . ASN A 1 190 ? -12.078 -7.405 -9.455 1.00 94.00 190 ASN A CA 1
ATOM 1484 C C . ASN A 1 190 ? -10.791 -6.624 -9.155 1.00 94.00 190 ASN A C 1
ATOM 1486 O O . ASN A 1 190 ? -10.823 -5.517 -8.622 1.00 94.00 190 ASN A O 1
ATOM 1490 N N . ALA A 1 191 ? -9.649 -7.191 -9.540 1.00 95.62 191 ALA A N 1
ATOM 1491 C CA . ALA A 1 191 ? -8.341 -6.572 -9.335 1.00 95.62 191 ALA A CA 1
ATOM 1492 C C . ALA A 1 191 ? -7.623 -6.213 -10.647 1.00 95.62 191 ALA A C 1
ATOM 1494 O O . ALA A 1 191 ? -6.436 -5.883 -10.627 1.00 95.62 191 ALA A O 1
ATOM 1495 N N . SER A 1 192 ? -8.330 -6.259 -11.783 1.00 96.12 192 SER A N 1
ATOM 1496 C CA . SER A 1 192 ? -7.744 -6.153 -13.129 1.00 96.12 192 SER A CA 1
ATOM 1497 C C . SER A 1 192 ? -6.904 -4.890 -13.303 1.00 96.12 192 SER A C 1
ATOM 1499 O O . SER A 1 192 ? -5.763 -4.961 -13.743 1.00 96.12 192 SER A O 1
ATOM 1501 N N . LYS A 1 193 ? -7.417 -3.738 -12.854 1.00 97.12 193 LYS A N 1
ATOM 1502 C CA . LYS A 1 193 ? -6.721 -2.449 -12.967 1.00 97.12 193 LYS A CA 1
ATOM 1503 C C . LYS A 1 193 ? -5.405 -2.410 -12.186 1.00 97.12 193 LYS A C 1
ATOM 1505 O O . LYS A 1 193 ? -4.410 -1.892 -12.687 1.00 97.12 193 LYS A O 1
ATOM 1510 N N . LEU A 1 194 ? -5.387 -2.959 -10.968 1.00 97.94 194 LEU A N 1
ATOM 1511 C CA . LEU A 1 194 ? -4.157 -3.055 -10.182 1.00 97.94 194 LEU A CA 1
ATOM 1512 C C . LEU A 1 194 ? -3.154 -3.984 -10.867 1.00 97.94 194 LEU A C 1
ATOM 1514 O O . LEU A 1 194 ? -1.981 -3.637 -10.975 1.00 97.94 194 LEU A O 1
ATOM 1518 N N . VAL A 1 195 ? -3.621 -5.137 -11.348 1.00 97.94 195 VAL A N 1
ATOM 1519 C CA . VAL A 1 195 ? -2.780 -6.120 -12.036 1.00 97.94 195 VAL A CA 1
ATOM 1520 C C . VAL A 1 195 ? -2.152 -5.531 -13.300 1.00 97.94 195 VAL A C 1
ATOM 1522 O O . VAL A 1 195 ? -0.939 -5.633 -13.479 1.00 97.94 195 VAL A O 1
ATOM 1525 N N . ASP A 1 196 ? -2.942 -4.856 -14.133 1.00 97.81 196 ASP A N 1
ATOM 1526 C CA . ASP A 1 196 ? -2.451 -4.208 -15.348 1.00 97.81 196 ASP A CA 1
ATOM 1527 C C . ASP A 1 196 ? -1.433 -3.110 -15.041 1.00 97.81 196 ASP A C 1
ATOM 1529 O O . ASP A 1 196 ? -0.374 -3.067 -15.669 1.00 97.81 196 ASP A O 1
ATOM 1533 N N . ASN A 1 197 ? -1.709 -2.267 -14.041 1.00 98.50 197 ASN A N 1
ATOM 1534 C CA . ASN A 1 197 ? -0.785 -1.210 -13.639 1.00 98.50 197 ASN A CA 1
ATOM 1535 C C . ASN A 1 197 ? 0.523 -1.774 -13.068 1.00 98.50 197 ASN A C 1
ATOM 1537 O O . ASN A 1 197 ? 1.580 -1.215 -13.338 1.00 98.50 197 ASN A O 1
ATOM 1541 N N . LEU A 1 198 ? 0.484 -2.880 -12.317 1.00 98.38 198 LEU A N 1
ATOM 1542 C CA . LEU A 1 198 ? 1.690 -3.543 -11.811 1.00 98.38 198 LEU A CA 1
ATOM 1543 C C . LEU A 1 198 ? 2.523 -4.168 -12.938 1.00 98.38 198 LEU A C 1
ATOM 1545 O O . LEU A 1 198 ? 3.749 -4.093 -12.890 1.00 98.38 198 LEU A O 1
ATOM 1549 N N . LEU A 1 199 ? 1.881 -4.761 -13.951 1.00 97.75 199 LEU A N 1
ATOM 1550 C CA . LEU A 1 199 ? 2.573 -5.296 -15.128 1.00 97.75 199 LEU A CA 1
ATOM 1551 C C . LEU A 1 199 ? 3.221 -4.177 -15.954 1.00 97.75 199 LEU A C 1
ATOM 1553 O O . LEU A 1 199 ? 4.394 -4.290 -16.307 1.00 97.75 199 LEU A O 1
ATOM 1557 N N . ASP A 1 200 ? 2.486 -3.094 -16.225 1.00 97.81 200 ASP A N 1
ATOM 1558 C CA . ASP A 1 200 ? 3.008 -1.905 -16.917 1.00 97.81 200 ASP A CA 1
ATOM 1559 C C . ASP A 1 200 ? 4.211 -1.312 -16.174 1.00 97.81 200 ASP A C 1
ATOM 1561 O O . ASP A 1 200 ? 5.270 -1.080 -16.758 1.00 97.81 200 ASP A O 1
ATOM 1565 N N . GLU A 1 201 ? 4.058 -1.101 -14.868 1.00 97.69 201 GLU A N 1
ATOM 1566 C CA . GLU A 1 201 ? 5.092 -0.514 -14.024 1.00 97.69 201 GLU A CA 1
ATOM 1567 C C . GLU A 1 201 ? 6.329 -1.418 -13.936 1.00 97.69 201 GLU A C 1
ATOM 1569 O O . GLU A 1 201 ? 7.457 -0.925 -13.931 1.00 97.69 201 GLU A O 1
ATOM 1574 N N . ALA A 1 202 ? 6.158 -2.744 -13.910 1.00 97.75 202 ALA A N 1
ATOM 1575 C CA . ALA A 1 202 ? 7.281 -3.676 -13.930 1.00 97.75 202 ALA A CA 1
ATOM 1576 C C . ALA A 1 202 ? 8.099 -3.559 -15.231 1.00 97.75 202 ALA A C 1
ATOM 1578 O O . ALA A 1 202 ? 9.333 -3.532 -15.179 1.00 97.75 202 ALA A O 1
ATOM 1579 N N . GLU A 1 203 ? 7.439 -3.442 -16.388 1.00 97.69 203 GLU A N 1
ATOM 1580 C CA . GLU A 1 203 ? 8.101 -3.221 -17.684 1.00 97.69 203 GLU A CA 1
ATOM 1581 C C . GLU A 1 203 ? 8.823 -1.867 -17.733 1.00 97.69 203 GLU A C 1
ATOM 1583 O O . GLU A 1 203 ? 9.979 -1.783 -18.172 1.00 97.69 203 GLU A O 1
ATOM 1588 N N . GLU A 1 204 ? 8.187 -0.809 -17.226 1.00 97.12 204 GLU A N 1
ATOM 1589 C CA . GLU A 1 204 ? 8.801 0.514 -17.126 1.00 97.12 204 GLU A CA 1
ATOM 1590 C C . GLU A 1 204 ? 10.049 0.479 -16.232 1.00 97.12 204 GLU A C 1
ATOM 1592 O O . GLU A 1 204 ? 11.130 0.922 -16.634 1.00 97.12 204 GLU A O 1
ATOM 1597 N N . MET A 1 205 ? 9.948 -0.116 -15.040 1.00 97.12 205 MET A N 1
ATOM 1598 C CA . MET A 1 205 ? 11.077 -0.236 -14.119 1.00 97.12 205 MET A CA 1
ATOM 1599 C C . MET A 1 205 ? 12.219 -1.056 -14.720 1.00 97.12 205 MET A C 1
ATOM 1601 O O . MET A 1 205 ? 13.386 -0.701 -14.538 1.00 97.12 205 MET A O 1
ATOM 1605 N N . CYS A 1 206 ? 11.924 -2.103 -15.490 1.00 94.81 206 CYS A N 1
ATOM 1606 C CA . CYS A 1 206 ? 12.943 -2.845 -16.227 1.00 94.81 206 CYS A CA 1
ATOM 1607 C C . CYS A 1 206 ? 13.618 -2.008 -17.319 1.00 94.81 206 CYS A C 1
ATOM 1609 O O . CYS A 1 206 ? 14.849 -2.032 -17.415 1.00 94.81 206 CYS A O 1
ATOM 1611 N N . THR A 1 207 ? 12.852 -1.220 -18.074 1.00 95.62 207 THR A N 1
ATOM 1612 C CA . THR A 1 207 ? 13.380 -0.283 -19.083 1.00 95.62 207 THR A CA 1
ATOM 1613 C C . THR A 1 207 ? 14.323 0.743 -18.450 1.00 95.62 207 THR A C 1
ATOM 1615 O O . THR A 1 207 ? 15.385 1.049 -18.990 1.00 95.62 207 THR A O 1
ATOM 1618 N N . LEU A 1 208 ? 13.992 1.203 -17.242 1.00 95.31 208 LEU A N 1
ATOM 1619 C CA . LEU A 1 208 ? 14.809 2.113 -16.437 1.00 95.31 208 LEU A CA 1
ATOM 1620 C C . LEU A 1 208 ? 15.946 1.414 -15.663 1.00 95.31 208 LEU A C 1
ATOM 1622 O O . LEU A 1 208 ? 16.572 2.035 -14.805 1.00 95.31 208 LEU A O 1
ATOM 1626 N N . GLN A 1 209 ? 16.222 0.134 -15.943 1.00 95.19 209 GLN A N 1
ATOM 1627 C CA . GLN A 1 209 ? 17.254 -0.692 -15.295 1.00 95.19 209 GLN A CA 1
ATOM 1628 C C . GLN A 1 209 ? 17.069 -0.889 -13.775 1.00 95.19 209 GLN A C 1
ATOM 1630 O O . GLN A 1 209 ? 18.005 -1.245 -13.059 1.00 95.19 209 GLN A O 1
ATOM 1635 N N . ARG A 1 210 ? 15.844 -0.735 -13.264 1.00 95.81 210 ARG A N 1
ATOM 1636 C CA . ARG A 1 210 ? 15.459 -0.901 -11.850 1.00 95.81 210 ARG A CA 1
ATOM 1637 C C . ARG A 1 210 ? 14.862 -2.285 -11.596 1.00 95.81 210 ARG A C 1
ATOM 1639 O O . ARG A 1 210 ? 13.734 -2.426 -11.129 1.00 95.81 210 ARG A O 1
ATOM 1646 N N . LYS A 1 211 ? 15.646 -3.326 -11.888 1.00 95.44 211 LYS A N 1
ATOM 1647 C CA . LYS A 1 211 ? 15.199 -4.734 -11.858 1.00 95.44 211 LYS A CA 1
ATOM 1648 C C . LYS A 1 211 ? 14.592 -5.167 -10.520 1.00 95.44 211 LYS A C 1
ATOM 1650 O O . LYS A 1 211 ? 13.624 -5.913 -10.519 1.00 95.44 211 LYS A O 1
ATOM 1655 N N . THR A 1 212 ? 15.133 -4.699 -9.393 1.00 95.75 212 THR A N 1
ATOM 1656 C CA . THR A 1 212 ? 14.598 -5.030 -8.061 1.00 95.75 212 THR A CA 1
ATOM 1657 C C . THR A 1 212 ? 13.178 -4.503 -7.877 1.00 95.75 212 THR A C 1
ATOM 1659 O O . THR A 1 212 ? 12.322 -5.239 -7.415 1.00 95.75 212 THR A O 1
ATOM 1662 N N . VAL A 1 213 ? 12.901 -3.274 -8.318 1.00 96.25 213 VAL A N 1
ATOM 1663 C CA . VAL A 1 213 ? 11.566 -2.665 -8.196 1.00 96.25 213 VAL A CA 1
ATOM 1664 C C . VAL A 1 213 ? 10.560 -3.383 -9.096 1.00 96.25 213 VAL A C 1
ATOM 1666 O O . VAL A 1 213 ? 9.433 -3.631 -8.683 1.00 96.25 213 VAL A O 1
ATOM 1669 N N . ALA A 1 214 ? 10.983 -3.770 -10.304 1.00 97.50 214 ALA A N 1
ATOM 1670 C CA . ALA A 1 214 ? 10.169 -4.603 -11.188 1.00 97.50 214 ALA A CA 1
ATOM 1671 C C . ALA A 1 214 ? 9.856 -5.968 -10.550 1.00 97.50 214 ALA A C 1
ATOM 1673 O O . ALA A 1 214 ? 8.721 -6.435 -10.613 1.00 97.50 214 ALA A O 1
ATOM 1674 N N . ALA A 1 215 ? 10.840 -6.594 -9.896 1.00 97.44 215 ALA A N 1
ATOM 1675 C CA . ALA A 1 215 ? 10.634 -7.843 -9.170 1.00 97.44 215 ALA A CA 1
ATOM 1676 C C . ALA A 1 215 ? 9.661 -7.668 -7.994 1.00 97.44 215 ALA A C 1
ATOM 1678 O O . ALA A 1 215 ? 8.776 -8.502 -7.828 1.00 97.44 215 ALA A O 1
ATOM 1679 N N . ASP A 1 216 ? 9.774 -6.575 -7.232 1.00 97.69 216 ASP A N 1
ATOM 1680 C CA . ASP A 1 216 ? 8.858 -6.254 -6.130 1.00 97.69 216 ASP A CA 1
ATOM 1681 C C . ASP A 1 216 ? 7.410 -6.086 -6.640 1.00 97.69 216 ASP A C 1
ATOM 1683 O O . ASP A 1 216 ? 6.477 -6.606 -6.027 1.00 97.69 216 ASP A O 1
ATOM 1687 N N . ALA A 1 217 ? 7.214 -5.454 -7.806 1.00 97.94 217 ALA A N 1
ATOM 1688 C CA . ALA A 1 217 ? 5.902 -5.333 -8.451 1.00 97.94 217 ALA A CA 1
ATOM 1689 C C . ALA A 1 217 ? 5.321 -6.700 -8.865 1.00 97.94 217 ALA A C 1
ATOM 1691 O O . ALA A 1 217 ? 4.177 -7.026 -8.540 1.00 97.94 217 ALA A O 1
ATOM 1692 N N . LEU A 1 218 ? 6.122 -7.540 -9.533 1.00 97.69 218 LEU A N 1
ATOM 1693 C CA . LEU A 1 218 ? 5.709 -8.891 -9.936 1.00 97.69 218 LEU A CA 1
ATOM 1694 C C . LEU A 1 218 ? 5.462 -9.812 -8.733 1.00 97.69 218 LEU A C 1
ATOM 1696 O O . LEU A 1 218 ? 4.613 -10.700 -8.799 1.00 97.69 218 LEU A O 1
ATOM 1700 N N . GLN A 1 219 ? 6.166 -9.604 -7.619 1.00 97.38 219 GLN A N 1
ATOM 1701 C CA . GLN A 1 219 ? 5.978 -10.388 -6.404 1.00 97.38 219 GLN A CA 1
ATOM 1702 C C . GLN A 1 219 ? 4.580 -10.183 -5.806 1.00 97.38 219 GLN A C 1
ATOM 1704 O O . GLN A 1 219 ? 4.010 -11.146 -5.295 1.00 97.38 219 GLN A O 1
ATOM 1709 N N . ILE A 1 220 ? 3.997 -8.983 -5.923 1.00 98.00 220 ILE A N 1
ATOM 1710 C CA . ILE A 1 220 ? 2.595 -8.736 -5.546 1.00 98.00 220 ILE A CA 1
ATOM 1711 C C . ILE A 1 220 ? 1.663 -9.617 -6.380 1.00 98.00 220 ILE A C 1
ATOM 1713 O O . ILE A 1 220 ? 0.806 -10.300 -5.822 1.00 98.00 220 ILE A O 1
ATOM 1717 N N . LEU A 1 221 ? 1.859 -9.649 -7.701 1.00 97.50 221 LEU A N 1
ATOM 1718 C CA . LEU A 1 221 ? 1.031 -10.447 -8.608 1.00 97.50 221 LEU A CA 1
ATOM 1719 C C . LEU A 1 221 ? 1.098 -11.939 -8.277 1.00 97.50 221 LEU A C 1
ATOM 1721 O O . LEU A 1 221 ? 0.066 -12.601 -8.269 1.00 97.50 221 LEU A O 1
ATOM 1725 N N . LEU A 1 222 ? 2.282 -12.453 -7.934 1.00 95.94 222 LEU A N 1
ATOM 1726 C CA . LEU A 1 222 ? 2.438 -13.838 -7.482 1.00 95.94 222 LEU A CA 1
ATOM 1727 C C . LEU A 1 222 ? 1.643 -14.108 -6.192 1.00 95.94 222 LEU A C 1
ATOM 1729 O O . LEU A 1 222 ? 0.961 -15.125 -6.099 1.00 95.94 222 LEU A O 1
ATOM 1733 N N . ARG A 1 223 ? 1.650 -13.181 -5.220 1.00 95.88 223 ARG A N 1
ATOM 1734 C CA . ARG A 1 223 ? 0.835 -13.310 -3.992 1.00 95.88 223 ARG A CA 1
ATOM 1735 C C . ARG A 1 223 ? -0.665 -13.272 -4.264 1.00 95.88 223 ARG A C 1
ATOM 1737 O O . ARG A 1 223 ? -1.426 -13.970 -3.599 1.00 95.88 223 ARG A O 1
ATOM 1744 N N . MET A 1 224 ? -1.095 -12.470 -5.234 1.00 95.81 224 MET A N 1
ATOM 1745 C CA . MET A 1 224 ? -2.490 -12.445 -5.672 1.00 95.81 224 MET A CA 1
ATOM 1746 C C . MET A 1 224 ? -2.868 -13.752 -6.389 1.00 95.81 224 MET A C 1
ATOM 1748 O O . MET A 1 224 ? -3.926 -14.312 -6.110 1.00 95.81 224 MET A O 1
ATOM 1752 N N . GLN A 1 225 ? -1.989 -14.281 -7.247 1.00 94.38 225 GLN A N 1
ATOM 1753 C CA . GLN A 1 225 ? -2.205 -15.523 -7.996 1.00 94.38 225 GLN A CA 1
ATOM 1754 C C . GLN A 1 225 ? -2.329 -16.749 -7.084 1.00 94.38 225 GLN A C 1
ATOM 1756 O O . GLN A 1 225 ? -3.170 -17.614 -7.330 1.00 94.38 225 GLN A O 1
ATOM 1761 N N . GLU A 1 226 ? -1.550 -16.813 -5.997 1.00 92.62 226 GLU A N 1
ATOM 1762 C CA . GLU A 1 226 ? -1.678 -17.853 -4.962 1.00 92.62 226 GLU A CA 1
ATOM 1763 C C . GLU A 1 226 ? -3.119 -17.948 -4.412 1.00 92.62 226 GLU A C 1
ATOM 1765 O O . GLU A 1 226 ? -3.548 -19.015 -3.965 1.00 92.62 226 GLU A O 1
ATOM 1770 N N . LYS A 1 227 ? -3.884 -16.851 -4.507 1.00 91.94 227 LYS A N 1
ATOM 1771 C CA . LYS A 1 227 ? -5.287 -16.708 -4.100 1.00 91.94 227 LYS A CA 1
ATOM 1772 C C . LYS A 1 227 ? -6.182 -16.333 -5.287 1.00 91.94 227 LYS A C 1
ATOM 1774 O O . LYS A 1 227 ? -7.108 -15.538 -5.129 1.00 91.94 227 LYS A O 1
ATOM 1779 N N . SER A 1 228 ? -5.927 -16.908 -6.463 1.00 91.50 228 SER A N 1
ATOM 1780 C CA . SER A 1 228 ? -6.587 -16.552 -7.727 1.00 91.50 228 SER A CA 1
ATOM 1781 C C . SER A 1 228 ? -8.115 -16.474 -7.654 1.00 91.50 228 SER A C 1
ATOM 1783 O O . SER A 1 228 ? -8.708 -15.570 -8.228 1.00 91.50 228 SER A O 1
ATOM 1785 N N . GLN A 1 229 ? -8.759 -17.355 -6.884 1.00 90.88 229 GLN A N 1
ATOM 1786 C CA . GLN A 1 229 ? -10.217 -17.353 -6.712 1.00 90.88 229 GLN A CA 1
ATOM 1787 C C . GLN A 1 229 ? -10.767 -16.125 -5.968 1.00 90.88 229 GLN A C 1
ATOM 1789 O O . GLN A 1 229 ? -11.962 -15.850 -6.033 1.00 90.88 229 GLN A O 1
ATOM 1794 N N . LYS A 1 230 ? -9.925 -15.397 -5.229 1.00 92.69 230 LYS A N 1
ATOM 1795 C CA . LYS A 1 230 ? -10.308 -14.177 -4.505 1.00 92.69 230 LYS A CA 1
ATOM 1796 C C . LYS A 1 230 ? -10.042 -12.904 -5.293 1.00 92.69 230 LYS A C 1
ATOM 1798 O O . LYS A 1 230 ? -10.687 -11.900 -5.026 1.00 92.69 230 LYS A O 1
ATOM 1803 N N . PHE A 1 231 ? -9.136 -12.948 -6.260 1.00 92.94 231 PHE A N 1
ATOM 1804 C CA . PHE A 1 231 ? -8.796 -11.817 -7.113 1.00 92.94 231 PHE A CA 1
ATOM 1805 C C . PHE A 1 231 ? -9.228 -12.153 -8.539 1.00 92.94 231 PHE A C 1
ATOM 1807 O O . PHE A 1 231 ? -8.506 -12.825 -9.276 1.00 92.94 231 PHE A O 1
ATOM 1814 N N . GLY A 1 232 ? -10.437 -11.717 -8.891 1.00 88.31 232 GLY A N 1
ATOM 1815 C CA . GLY A 1 232 ? -11.100 -11.998 -10.158 1.00 88.31 232 GLY A CA 1
ATOM 1816 C C . GLY A 1 232 ? -10.401 -11.308 -11.323 1.00 88.31 232 GLY A C 1
ATOM 1817 O O . GLY A 1 232 ? -10.743 -10.181 -11.677 1.00 88.31 232 GLY A O 1
ATOM 1818 N N . VAL A 1 233 ? -9.417 -11.995 -11.897 1.00 92.88 233 VAL A N 1
ATOM 1819 C CA . VAL A 1 233 ? -8.690 -11.622 -13.113 1.00 92.88 233 VAL A CA 1
ATOM 1820 C C . VAL A 1 233 ? -8.432 -12.875 -13.947 1.00 92.88 233 VAL A C 1
ATOM 1822 O O . VAL A 1 233 ? -8.388 -13.987 -13.416 1.00 92.88 233 VAL A O 1
ATOM 1825 N N . ASP A 1 234 ? -8.225 -12.703 -15.251 1.00 93.12 234 ASP A N 1
ATOM 1826 C CA . ASP A 1 234 ? -7.776 -13.797 -16.112 1.00 93.12 234 ASP A CA 1
ATOM 1827 C C . ASP A 1 234 ? -6.289 -14.084 -15.859 1.00 93.12 234 ASP A C 1
ATOM 1829 O O . ASP A 1 234 ? -5.388 -13.495 -16.464 1.00 93.12 234 ASP A O 1
ATOM 1833 N N . TRP A 1 235 ? -6.026 -15.006 -14.935 1.00 94.12 235 TRP A N 1
ATOM 1834 C CA . TRP A 1 235 ? -4.670 -15.395 -14.555 1.00 94.12 235 TRP A CA 1
ATOM 1835 C C . TRP A 1 235 ? -3.880 -16.051 -15.690 1.00 94.12 235 TRP A C 1
ATOM 1837 O O . TRP A 1 235 ? -2.649 -16.021 -15.652 1.00 94.12 235 TRP A O 1
ATOM 1847 N N . SER A 1 236 ? -4.550 -16.602 -16.708 1.00 92.44 236 SER A N 1
ATOM 1848 C CA . SER A 1 236 ? -3.872 -17.160 -17.879 1.00 92.44 236 SER A CA 1
ATOM 1849 C C . SER A 1 236 ? -3.260 -16.049 -18.735 1.00 92.44 236 SER A C 1
ATOM 1851 O O . SER A 1 236 ? -2.087 -16.132 -19.109 1.00 92.44 236 SER A O 1
ATOM 1853 N N . LEU A 1 237 ? -4.003 -14.956 -18.938 1.00 93.38 237 LEU A N 1
ATOM 1854 C CA . LEU A 1 237 ? -3.520 -13.766 -19.633 1.00 93.38 237 LEU A CA 1
ATOM 1855 C C . LEU A 1 237 ? -2.408 -13.066 -18.843 1.00 93.38 237 LEU A C 1
ATOM 1857 O O . LEU A 1 237 ? -1.409 -12.643 -19.426 1.00 93.38 237 LEU A O 1
ATOM 1861 N N . VAL A 1 238 ? -2.549 -12.974 -17.517 1.00 95.38 238 VAL A N 1
ATOM 1862 C CA . VAL A 1 238 ? -1.511 -12.407 -16.640 1.00 95.38 238 VAL A CA 1
ATOM 1863 C C . VAL A 1 238 ? -0.213 -13.211 -16.743 1.00 95.38 238 VAL A C 1
ATOM 1865 O O . VAL A 1 238 ? 0.854 -12.623 -16.921 1.00 95.38 238 VAL A O 1
ATOM 1868 N N . ALA A 1 239 ? -0.292 -14.544 -16.687 1.00 94.06 239 ALA A N 1
ATOM 1869 C CA . ALA A 1 239 ? 0.869 -15.425 -16.805 1.00 94.06 239 ALA A CA 1
ATOM 1870 C C . ALA A 1 239 ? 1.550 -15.324 -18.179 1.00 94.06 239 ALA A C 1
ATOM 1872 O O . ALA A 1 239 ? 2.777 -15.226 -18.253 1.00 94.06 239 ALA A O 1
ATOM 1873 N N . ASP A 1 240 ? 0.775 -15.295 -19.264 1.00 93.44 240 ASP A N 1
ATOM 1874 C CA . ASP A 1 240 ? 1.279 -15.101 -20.628 1.00 93.44 240 ASP A CA 1
ATOM 1875 C C . ASP A 1 240 ? 1.971 -13.735 -20.780 1.00 93.44 240 ASP A C 1
ATOM 1877 O O . ASP A 1 240 ? 3.093 -13.637 -21.290 1.00 93.44 240 ASP A O 1
ATOM 1881 N N . ARG A 1 241 ? 1.358 -12.669 -20.252 1.00 94.56 241 ARG A N 1
ATOM 1882 C CA . ARG A 1 241 ? 1.926 -11.317 -20.276 1.00 94.56 241 ARG A CA 1
ATOM 1883 C C . ARG A 1 241 ? 3.214 -11.217 -19.457 1.00 94.56 241 ARG A C 1
ATOM 1885 O O . ARG A 1 241 ? 4.192 -10.670 -19.961 1.00 94.56 241 ARG A O 1
ATOM 1892 N N . ALA A 1 242 ? 3.255 -11.796 -18.258 1.00 93.38 242 ALA A N 1
ATOM 1893 C CA . ALA A 1 242 ? 4.467 -11.853 -17.443 1.00 93.38 242 ALA A CA 1
ATOM 1894 C C . ALA A 1 242 ? 5.577 -12.684 -18.113 1.00 93.38 242 ALA A C 1
ATOM 1896 O O . ALA A 1 242 ? 6.747 -12.319 -18.040 1.00 93.38 242 ALA A O 1
ATOM 1897 N N . SER A 1 243 ? 5.227 -13.771 -18.806 1.00 91.38 243 SER A N 1
ATOM 1898 C CA . SER A 1 243 ? 6.199 -14.668 -19.449 1.00 91.38 243 SER A CA 1
ATOM 1899 C C . SER A 1 243 ? 6.840 -14.072 -20.704 1.00 91.38 243 SER A C 1
ATOM 1901 O O . SER A 1 243 ? 8.039 -14.243 -20.946 1.00 91.38 243 SER A O 1
ATOM 1903 N N . ARG A 1 244 ? 6.049 -13.364 -21.516 1.00 92.69 244 ARG A N 1
ATOM 1904 C CA . ARG A 1 244 ? 6.540 -12.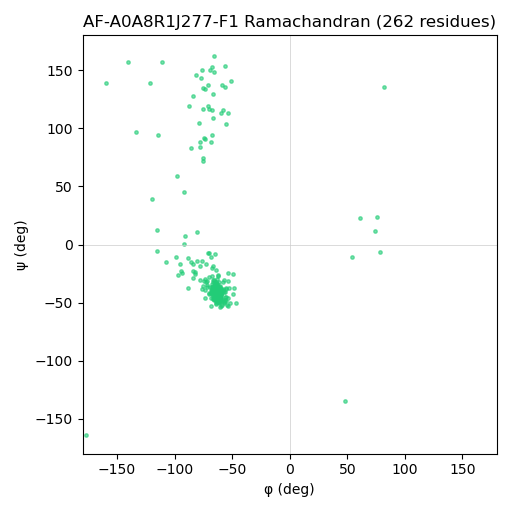683 -22.725 1.00 92.69 244 ARG A CA 1
ATOM 1905 C C . ARG A 1 244 ? 7.172 -11.324 -22.432 1.00 92.69 244 ARG A C 1
ATOM 1907 O O . ARG A 1 244 ? 7.963 -10.850 -23.242 1.00 92.69 244 ARG A O 1
ATOM 1914 N N . GLY A 1 245 ? 6.803 -10.706 -21.313 1.00 92.62 245 GLY A N 1
ATOM 1915 C CA . GLY A 1 245 ? 7.292 -9.400 -20.890 1.00 92.62 245 GLY A CA 1
ATOM 1916 C C . GLY A 1 245 ? 8.786 -9.383 -20.563 1.00 92.62 245 GLY A C 1
ATOM 1917 O O . GLY A 1 245 ? 9.354 -10.361 -20.061 1.00 92.62 245 GLY A O 1
ATOM 1918 N N . THR A 1 246 ? 9.432 -8.240 -20.808 1.00 94.50 246 THR A N 1
ATOM 1919 C CA . THR A 1 246 ? 10.850 -8.036 -20.480 1.00 94.50 246 THR A CA 1
ATOM 1920 C C . THR A 1 246 ? 11.058 -8.138 -18.976 1.00 94.50 246 THR A C 1
ATOM 1922 O O . THR A 1 246 ? 12.091 -8.647 -18.532 1.00 94.50 246 THR A O 1
ATOM 1925 N N . ALA A 1 247 ? 10.080 -7.692 -18.184 1.00 94.94 247 ALA A N 1
ATOM 1926 C CA . ALA A 1 247 ? 10.148 -7.721 -16.735 1.00 94.94 247 ALA A CA 1
ATOM 1927 C C . ALA A 1 247 ? 10.221 -9.148 -16.195 1.00 94.94 247 ALA A C 1
ATOM 1929 O O . ALA A 1 247 ? 11.137 -9.466 -15.433 1.00 94.94 247 ALA A O 1
ATOM 1930 N N . GLY A 1 248 ? 9.326 -10.041 -16.626 1.00 93.25 248 GLY A N 1
ATOM 1931 C CA . GLY A 1 248 ? 9.333 -11.429 -16.160 1.00 93.25 248 GLY A CA 1
ATOM 1932 C C . GLY A 1 248 ? 10.589 -12.193 -16.577 1.00 93.25 248 GLY A C 1
ATOM 1933 O O . GLY A 1 248 ? 11.144 -12.941 -15.769 1.00 93.25 248 GLY A O 1
ATOM 1934 N N . GLN A 1 249 ? 11.096 -11.953 -17.791 1.00 93.38 249 GLN A N 1
ATOM 1935 C CA . GLN A 1 249 ? 12.339 -12.566 -18.275 1.00 93.38 249 GLN A CA 1
ATOM 1936 C C . GLN A 1 249 ? 13.570 -12.048 -17.525 1.00 93.38 249 GLN A C 1
ATOM 1938 O O . GLN A 1 249 ? 14.414 -12.823 -17.079 1.00 93.38 249 GLN A O 1
ATOM 1943 N N . THR A 1 250 ? 13.664 -10.731 -17.347 1.00 93.19 250 THR A N 1
ATOM 1944 C CA . THR A 1 250 ? 14.838 -10.070 -16.760 1.00 93.19 250 THR A CA 1
ATOM 1945 C C . THR A 1 250 ? 14.949 -10.297 -15.255 1.00 93.19 250 THR A C 1
ATOM 1947 O O . THR A 1 250 ? 16.059 -10.344 -14.721 1.00 93.19 250 THR A O 1
ATOM 1950 N N . THR A 1 251 ? 13.813 -10.411 -14.563 1.00 94.25 251 THR A N 1
ATOM 1951 C CA . THR A 1 251 ? 13.756 -10.708 -13.121 1.00 94.25 251 THR A CA 1
ATOM 1952 C C . THR A 1 251 ? 13.844 -12.206 -12.828 1.00 94.25 251 THR A C 1
ATOM 1954 O O . THR A 1 251 ? 14.1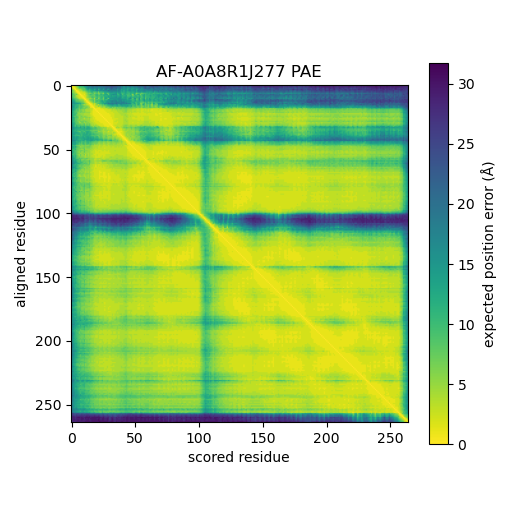18 -12.587 -11.693 1.00 94.25 251 THR A O 1
ATOM 1957 N N . GLY A 1 252 ? 13.618 -13.061 -13.832 1.00 92.44 252 GLY A N 1
ATOM 1958 C CA . GLY A 1 252 ? 13.543 -14.513 -13.669 1.00 92.44 252 GLY A CA 1
ATOM 1959 C C . GLY A 1 252 ? 12.247 -15.000 -13.009 1.00 92.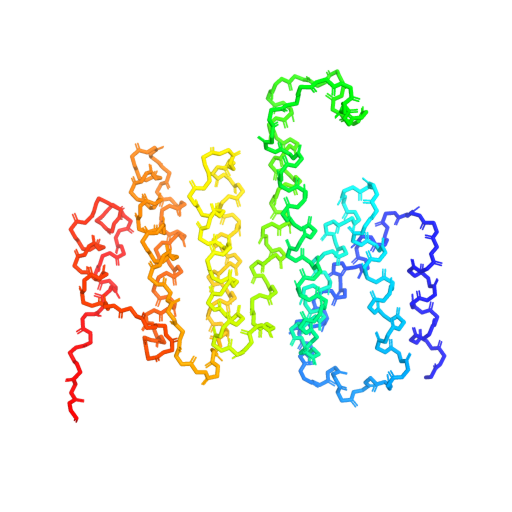44 252 GLY A C 1
ATOM 1960 O O . GLY A 1 252 ? 12.163 -16.166 -12.626 1.00 92.44 252 GLY A O 1
ATOM 1961 N N . LEU A 1 253 ? 11.238 -14.133 -12.861 1.00 92.94 253 LEU A N 1
ATOM 1962 C CA . LEU A 1 253 ? 9.962 -14.469 -12.222 1.00 92.94 253 LEU A CA 1
ATOM 1963 C C . LEU A 1 253 ? 8.914 -15.034 -13.192 1.00 92.94 253 LEU A C 1
ATOM 1965 O O . LEU A 1 253 ? 7.932 -15.596 -12.719 1.00 92.94 253 LEU A O 1
ATOM 1969 N N . ALA A 1 254 ? 9.128 -14.950 -14.511 1.00 90.00 254 ALA A N 1
ATOM 1970 C CA . ALA A 1 254 ? 8.203 -15.460 -15.535 1.00 90.00 254 ALA A CA 1
ATOM 1971 C C . ALA A 1 254 ? 7.699 -16.886 -15.241 1.00 90.00 254 ALA A C 1
ATOM 1973 O O . ALA A 1 254 ? 6.499 -17.126 -15.173 1.00 90.00 254 ALA A O 1
ATOM 1974 N N . ASN A 1 255 ? 8.620 -17.811 -14.956 1.00 87.62 255 ASN A N 1
ATOM 1975 C CA . ASN A 1 255 ? 8.302 -19.228 -14.741 1.00 87.62 255 ASN A CA 1
ATOM 1976 C C . ASN A 1 255 ? 7.541 -19.514 -13.435 1.00 87.62 255 ASN A C 1
ATOM 1978 O O . ASN A 1 255 ? 7.158 -20.656 -13.198 1.00 87.62 255 ASN A O 1
ATOM 1982 N N . ARG A 1 256 ? 7.377 -18.518 -12.556 1.00 91.19 256 ARG A N 1
ATOM 1983 C CA . ARG A 1 256 ? 6.607 -18.660 -11.313 1.00 91.19 256 ARG A CA 1
ATOM 1984 C C . ARG A 1 256 ? 5.119 -18.404 -11.516 1.00 91.19 256 ARG A C 1
ATOM 1986 O O . ARG A 1 256 ? 4.339 -18.761 -10.642 1.00 91.19 256 ARG A O 1
ATOM 1993 N N . PHE A 1 257 ? 4.736 -17.806 -12.643 1.00 88.19 257 PHE A N 1
ATOM 1994 C CA . PHE A 1 257 ? 3.335 -17.644 -12.990 1.00 88.19 257 PHE A CA 1
ATOM 1995 C C . PHE A 1 257 ? 2.801 -18.962 -13.552 1.00 88.19 257 PHE A C 1
ATOM 1997 O O . PHE A 1 257 ? 3.091 -19.339 -14.684 1.00 88.19 257 PHE A O 1
ATOM 2004 N N . GLU A 1 258 ? 2.017 -19.678 -12.749 1.00 76.44 258 GLU A N 1
ATOM 2005 C CA . GLU A 1 258 ? 1.389 -20.932 -13.169 1.00 76.44 258 GLU A CA 1
ATOM 2006 C C . GLU A 1 258 ? 0.083 -20.654 -13.925 1.00 76.44 258 GLU A C 1
ATOM 2008 O O . GLU A 1 258 ? -0.823 -20.010 -13.391 1.00 76.44 258 GLU A O 1
ATOM 2013 N N . SER A 1 259 ? -0.094 -21.209 -15.129 1.00 58.22 259 SER A N 1
ATOM 2014 C CA . SER A 1 259 ? -1.449 -21.394 -15.653 1.00 58.22 259 SER A CA 1
ATOM 2015 C C . SER A 1 259 ? -2.078 -22.549 -14.874 1.00 58.22 259 SER A C 1
ATOM 2017 O O . SER A 1 259 ? -1.910 -23.719 -15.228 1.00 58.22 259 SER A O 1
ATOM 2019 N N . ARG A 1 260 ? -2.767 -22.256 -13.770 1.00 53.56 260 ARG A N 1
ATOM 2020 C CA . ARG A 1 260 ? -3.637 -23.261 -13.160 1.00 53.56 260 ARG A CA 1
ATOM 2021 C C . ARG A 1 260 ? -4.789 -23.483 -14.133 1.00 53.56 260 ARG A C 1
ATOM 2023 O O . ARG A 1 260 ? -5.731 -22.703 -14.152 1.00 53.56 260 ARG A O 1
ATOM 2030 N N . MET A 1 261 ? -4.659 -24.492 -14.997 1.00 41.50 261 MET A N 1
ATOM 2031 C CA . MET A 1 261 ? -5.809 -25.026 -15.716 1.00 41.50 261 MET A CA 1
ATOM 2032 C C . MET A 1 261 ? -6.793 -25.481 -14.645 1.00 41.50 261 MET A C 1
ATOM 2034 O O . MET A 1 261 ? -6.454 -26.332 -13.823 1.00 41.50 261 MET A O 1
ATOM 2038 N N . GLU A 1 262 ? -7.954 -24.838 -14.603 1.00 38.97 262 GLU A N 1
ATOM 2039 C CA . GLU A 1 262 ? -9.073 -25.243 -13.765 1.00 38.97 262 GLU A CA 1
ATOM 2040 C C . GLU A 1 262 ? -9.399 -26.700 -14.105 1.00 38.97 262 GLU A C 1
ATOM 2042 O O . GLU A 1 262 ? -9.922 -27.003 -15.174 1.00 38.97 262 GLU A O 1
ATOM 2047 N N . THR A 1 263 ? -9.010 -27.633 -13.239 1.00 35.38 263 THR A N 1
ATOM 2048 C CA . THR A 1 263 ? -9.631 -28.954 -13.232 1.00 35.38 263 THR A CA 1
ATOM 2049 C C . THR A 1 263 ? -10.999 -28.801 -12.584 1.00 35.38 263 THR A C 1
ATOM 2051 O O . THR A 1 263 ? -11.068 -28.393 -11.423 1.00 35.38 263 THR A O 1
ATOM 2054 N N . GLU A 1 264 ? -12.017 -29.082 -13.399 1.00 34.59 264 GLU A N 1
ATOM 2055 C CA . GLU A 1 264 ? -13.462 -29.147 -13.121 1.00 34.59 264 GLU A CA 1
ATOM 2056 C C . GLU A 1 264 ? -13.837 -29.798 -11.780 1.00 34.59 264 GLU A C 1
ATOM 2058 O O . GLU A 1 264 ? -13.210 -30.817 -11.400 1.00 34.59 264 GLU A O 1
#

Sequence (264 aa):
KRQHSAFWKNLNGRIWDGKVEILKALTKTFIAGGDQFKQTLQPNETDEIVKVLRREAGKKNVDYACAGLSTLAAWSVITGDVESAHWLAEKVAENISKLTGNRDGDESDDAMEGLSNAEKEIRVAQLITPNLTALALSLPTFNSAEQAEKSLELVAEYVKNPLIAWKSKQFFFVELAATVEKWLPELPVNASKLVDNLLDEAEEMCTLQRKTVAADALQILLRMQEKSQKFGVDWSLVADRASRGTAGQTTGLANRFESRMETE